Protein AF-A0A7S0V615-F1 (afdb_monomer_lite)

Sequence (212 aa):
ASGPFYPRTRTPSGTLVDGCDPSDTALSFDCAEENAPGVDLVPARPAPAEASLETPVAGAEGRVILSFVTNTTLLSDSTVEVAAPNAYRFSPIAALSGFYAGIDGALFAGVSADGATATVRRRGGGDVPPGTLVELEFAGFTNSPVSSCASVPPGQTCAGLGGEGGSLRLRVVTAHGYVADEDTVPLGAVEPGRLNHTSVRLSGLSAGHEGP

Organism: NCBI:txid464990

Secondary structure (DSSP, 8-state):
------TTEEPTT--EE-SS-TT--S----TTS---TT---B-B--SSEEEEES--BTT-EEEEEEEEE-SS-B-TT-EEEEEPPTTEEE-TT-S--S-EES--SEEEEEE-TTSSEEEEEEESSPPBPTT-EEEEEEEEEEE-----GGGPPTT---TTTS----EEEEEEE-TTS-EEEEEEEEPPPPBPPP-S------S---------

pLDDT: mean 73.81, std 19.33, range [34.84, 96.31]

Foldseek 3Di:
DKDQDDAWFAAPVRDTPGDADPPPPDPPPCSRHDTDPPTDTDAAAFPPWAKDFPALAAQDFWKIKIKTFAQAWQAQFKKKKKFAPPQKFADQVFLFVPDKPQDDADWDWGADPRRGMIMITGHDDHTRHGRTMIMTMTGRIHGHNPPPCVPPDPPDDSVPSQPFSFWMWIFIAHPVGDTRYIDTHGDDGHDYHDDPDDDDDDPDDDPDDPDD

Structure (mmCIF, N/CA/C/O backbone):
data_AF-A0A7S0V615-F1
#
_entry.id   AF-A0A7S0V615-F1
#
loop_
_atom_site.group_PDB
_atom_site.id
_atom_site.type_symbol
_atom_site.label_atom_id
_atom_site.label_alt_id
_atom_site.label_comp_id
_atom_site.label_asym_id
_atom_site.label_entity_id
_atom_site.label_seq_id
_atom_site.pdbx_PDB_ins_code
_atom_site.Cartn_x
_atom_site.Cartn_y
_atom_site.Cartn_z
_atom_site.occupancy
_atom_site.B_iso_or_equiv
_atom_site.auth_seq_id
_atom_site.auth_comp_id
_atom_site.auth_asym_id
_atom_site.auth_atom_id
_atom_site.pdbx_PDB_model_num
ATOM 1 N N . ALA A 1 1 ? -7.288 20.351 16.132 1.00 38.66 1 ALA A N 1
ATOM 2 C CA . ALA A 1 1 ? -8.616 20.403 15.462 1.00 38.66 1 ALA A CA 1
ATOM 3 C C . ALA A 1 1 ? -9.551 19.420 16.164 1.00 38.66 1 ALA A C 1
ATOM 5 O O . ALA A 1 1 ? -9.082 18.344 16.497 1.00 38.66 1 ALA A O 1
ATOM 6 N N . SER A 1 2 ? -10.812 19.771 16.438 1.00 34.84 2 SER A N 1
ATOM 7 C CA . SER A 1 2 ? -11.775 18.879 17.115 1.00 34.84 2 SER A CA 1
ATOM 8 C C . SER A 1 2 ? -12.553 18.031 16.103 1.00 34.84 2 SER A C 1
ATOM 10 O O . SER A 1 2 ? -13.005 18.562 15.087 1.00 34.84 2 SER A O 1
ATOM 12 N N . GLY A 1 3 ? -12.724 16.742 16.383 1.00 39.78 3 GLY A N 1
ATOM 13 C CA . GLY A 1 3 ? -13.518 15.806 15.589 1.00 39.78 3 GLY A CA 1
ATOM 14 C C . GLY A 1 3 ? -13.951 14.601 16.437 1.00 39.78 3 GLY A C 1
ATOM 15 O O . GLY A 1 3 ? -13.394 14.420 17.521 1.00 39.78 3 GLY A O 1
ATOM 16 N N . PRO A 1 4 ? -14.933 13.811 15.963 1.00 40.25 4 PRO A N 1
ATOM 17 C CA . PRO A 1 4 ? -15.448 12.645 16.675 1.00 40.25 4 PRO A CA 1
ATOM 18 C C . PRO A 1 4 ? -14.339 11.631 16.956 1.00 40.25 4 PRO A C 1
ATOM 2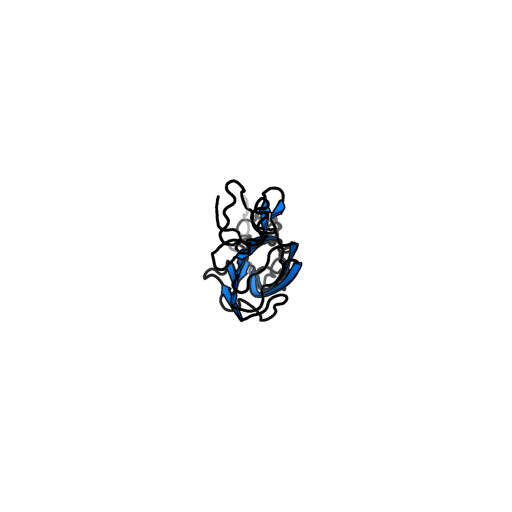0 O O . PRO A 1 4 ? -13.481 11.371 16.103 1.00 40.25 4 PRO A O 1
ATOM 23 N N . PHE A 1 5 ? -14.364 11.084 18.166 1.00 44.91 5 PHE A N 1
ATOM 24 C CA . PHE A 1 5 ? -13.459 10.040 18.613 1.00 44.91 5 PHE A CA 1
ATOM 25 C C . PHE A 1 5 ? -13.745 8.736 17.852 1.00 44.91 5 PHE A C 1
ATOM 27 O O . PHE A 1 5 ? -14.882 8.361 17.590 1.00 44.91 5 PHE A O 1
ATOM 34 N N . TYR A 1 6 ? -12.683 8.029 17.482 1.00 43.88 6 TYR A N 1
ATOM 35 C CA . TYR A 1 6 ? -12.749 6.614 17.128 1.00 43.88 6 TYR A CA 1
ATOM 36 C C . TYR A 1 6 ? -11.744 5.900 18.026 1.00 43.88 6 TYR A C 1
ATOM 38 O O . TYR A 1 6 ? -10.725 6.505 18.379 1.00 43.88 6 TYR A O 1
ATOM 46 N N . PRO A 1 7 ? -12.001 4.646 18.430 1.00 43.62 7 PRO A N 1
ATOM 47 C CA . PRO A 1 7 ? -11.114 3.940 19.340 1.00 43.62 7 PRO A CA 1
ATOM 48 C C . PRO A 1 7 ? -9.670 3.956 18.809 1.00 43.62 7 PRO A C 1
ATOM 50 O O . PRO A 1 7 ? -9.376 3.357 17.774 1.00 43.62 7 PRO A O 1
ATOM 53 N N . ARG A 1 8 ? -8.785 4.612 19.582 1.00 54.59 8 ARG A N 1
ATOM 54 C CA . ARG A 1 8 ? -7.309 4.624 19.491 1.00 54.59 8 ARG A CA 1
ATOM 55 C C . ARG A 1 8 ? -6.647 5.646 18.565 1.00 54.59 8 ARG A C 1
ATOM 57 O O . ARG A 1 8 ? -5.766 5.313 17.781 1.00 54.59 8 ARG A O 1
ATOM 64 N N . THR A 1 9 ? -6.940 6.926 18.764 1.00 51.62 9 THR A N 1
ATOM 65 C CA . THR A 1 9 ? -6.021 8.014 18.375 1.00 51.62 9 THR A CA 1
ATOM 66 C C . THR A 1 9 ? -4.866 8.173 19.375 1.00 51.62 9 THR A C 1
ATOM 68 O O . THR A 1 9 ? -5.001 7.821 20.549 1.00 51.62 9 THR A O 1
ATOM 71 N N . ARG A 1 10 ? -3.714 8.713 18.952 1.00 53.09 10 ARG A N 1
ATOM 72 C CA . ARG A 1 10 ? -2.599 9.040 19.865 1.00 53.09 10 ARG A CA 1
ATOM 73 C C . ARG A 1 10 ? -2.540 10.537 20.155 1.00 53.09 10 ARG A C 1
ATOM 75 O O . ARG A 1 10 ? -2.858 11.355 19.293 1.00 53.09 10 ARG A O 1
ATOM 82 N N . THR A 1 11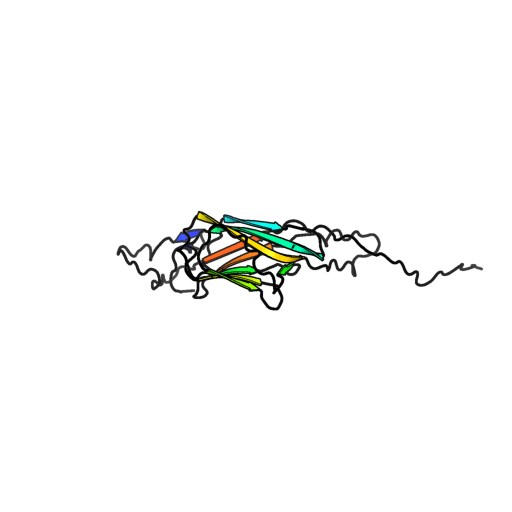 ? -2.075 10.894 21.350 1.00 56.50 11 THR A N 1
ATOM 83 C CA . THR A 1 11 ? -1.598 12.260 21.617 1.00 56.50 11 THR A CA 1
ATOM 84 C C . THR A 1 11 ? -0.303 12.528 20.832 1.00 56.50 11 THR A C 1
ATOM 86 O O . THR A 1 11 ? 0.381 11.577 20.433 1.00 56.50 11 THR A O 1
ATOM 89 N N . PRO A 1 12 ? 0.141 13.792 20.682 1.00 56.81 12 PRO A N 1
ATOM 90 C CA . PRO A 1 12 ? 1.422 14.101 20.039 1.00 56.81 12 PRO A CA 1
ATOM 91 C C . PRO A 1 12 ? 2.635 13.491 20.763 1.00 56.81 12 PRO A C 1
ATOM 93 O O . PRO A 1 12 ? 3.696 13.329 20.168 1.00 56.81 12 PRO A O 1
ATOM 96 N N . SER A 1 13 ? 2.488 13.118 22.042 1.00 57.75 13 SER A N 1
ATOM 97 C CA . SER A 1 13 ? 3.514 12.424 22.834 1.00 57.75 13 SER A CA 1
ATOM 98 C C . SER A 1 13 ? 3.551 10.907 22.609 1.00 57.75 13 SER A C 1
ATOM 100 O O . SER A 1 13 ? 4.325 10.214 23.266 1.00 57.75 13 SER A O 1
ATOM 102 N N . GLY A 1 14 ? 2.709 10.372 21.718 1.00 50.78 14 GLY A N 1
ATOM 103 C CA . GLY A 1 14 ? 2.651 8.949 21.392 1.00 50.78 14 GLY A CA 1
ATOM 104 C C . GLY A 1 14 ? 1.860 8.100 22.389 1.00 50.78 14 GLY A C 1
ATOM 105 O O . GLY A 1 14 ? 1.829 6.877 22.231 1.00 50.78 14 GLY A O 1
ATOM 106 N N . THR A 1 15 ? 1.203 8.708 23.380 1.00 55.94 15 THR A N 1
ATOM 107 C CA . THR A 1 15 ? 0.338 7.984 24.318 1.00 55.94 15 THR A CA 1
ATOM 108 C C . THR A 1 15 ? -0.911 7.522 23.582 1.00 55.94 15 THR A C 1
ATOM 110 O O . THR A 1 15 ? -1.572 8.314 22.912 1.00 55.94 15 THR A O 1
ATOM 113 N N . LEU A 1 16 ? -1.211 6.230 23.690 1.00 50.72 16 LEU A N 1
ATOM 114 C CA . LEU A 1 16 ? -2.406 5.630 23.113 1.00 50.72 16 LEU A CA 1
ATOM 115 C C . LEU A 1 16 ? -3.616 6.091 23.935 1.00 50.72 16 LEU A C 1
ATOM 117 O O . LEU A 1 16 ? -3.656 5.846 25.140 1.00 50.72 16 LEU A O 1
ATOM 121 N N . VAL A 1 17 ? -4.551 6.810 23.310 1.00 53.22 17 VAL A N 1
ATOM 122 C CA . VAL A 1 17 ? -5.814 7.194 23.951 1.00 53.22 17 VAL A CA 1
ATOM 123 C C . VAL A 1 17 ? -6.816 6.103 23.617 1.00 53.22 17 VAL A C 1
ATOM 125 O O . VAL A 1 17 ? -7.333 6.022 22.505 1.00 53.22 17 VAL A O 1
ATOM 128 N N . ASP A 1 18 ? -6.980 5.192 24.567 1.00 45.59 18 ASP A N 1
ATOM 129 C CA . ASP A 1 18 ? -7.832 4.018 24.460 1.00 45.59 18 ASP A CA 1
ATOM 130 C C . ASP A 1 18 ? -9.137 4.295 25.214 1.00 45.59 18 ASP A C 1
ATOM 132 O O . ASP A 1 18 ? -9.140 4.331 26.442 1.00 45.59 18 ASP A O 1
ATOM 136 N N . GLY A 1 19 ? -10.225 4.525 24.479 1.00 48.47 19 GLY A N 1
ATOM 137 C CA . GLY A 1 19 ? -11.544 4.810 25.046 1.00 48.47 19 GLY A CA 1
ATOM 138 C C . GLY A 1 19 ? -11.997 6.267 24.933 1.00 48.47 19 GLY A C 1
ATOM 139 O O . GLY A 1 19 ? -11.282 7.131 24.422 1.00 48.47 19 GLY A O 1
ATOM 140 N N . CYS A 1 20 ? -13.235 6.467 25.381 1.00 45.06 20 CYS A N 1
ATOM 141 C CA . CYS A 1 20 ? -13.879 7.743 25.675 1.00 45.06 20 CYS A CA 1
ATOM 142 C C . CYS A 1 20 ? -12.983 8.591 26.603 1.00 45.06 20 CYS A C 1
ATOM 144 O O . CYS A 1 20 ? -12.039 8.061 27.199 1.00 45.06 20 CYS A O 1
ATOM 146 N N . ASP A 1 21 ? -13.238 9.896 26.687 1.00 46.84 21 ASP A N 1
ATOM 147 C CA . ASP A 1 21 ? -12.520 10.865 27.524 1.00 46.84 21 ASP A CA 1
ATOM 148 C C . ASP A 1 21 ? -12.041 10.222 28.849 1.00 46.84 21 ASP A C 1
ATOM 150 O O . ASP A 1 21 ? -12.849 9.652 29.576 1.00 46.84 21 ASP A O 1
ATOM 154 N N . PRO A 1 22 ? -10.744 10.283 29.214 1.00 45.31 22 PRO A N 1
ATOM 155 C CA . PRO A 1 22 ? -10.255 9.682 30.459 1.00 45.31 22 PRO A CA 1
ATOM 156 C C . PRO A 1 22 ? -10.869 10.303 31.729 1.00 45.31 22 PRO A C 1
ATOM 158 O O . PRO A 1 22 ? -10.686 9.764 32.823 1.00 45.31 22 PRO A O 1
ATOM 161 N N . SER A 1 23 ? -11.549 11.448 31.611 1.00 50.00 23 SER A N 1
ATOM 162 C CA . SER A 1 23 ? -12.365 12.050 32.667 1.00 50.00 23 SER A CA 1
ATOM 163 C C . SER A 1 23 ? -13.812 11.547 32.688 1.00 50.00 23 SER A C 1
ATOM 165 O O . SER A 1 23 ? -14.497 11.729 33.703 1.00 50.00 23 SER A O 1
ATOM 167 N N . ASP A 1 24 ? -14.256 10.857 31.636 1.00 44.56 24 ASP A N 1
ATOM 168 C CA . ASP A 1 24 ? -15.523 10.149 31.631 1.00 44.56 24 ASP A CA 1
ATOM 169 C C . ASP A 1 24 ? -15.394 8.845 32.428 1.00 44.56 24 ASP A C 1
ATOM 171 O O . ASP A 1 24 ? -14.900 7.807 31.995 1.00 44.56 24 ASP A O 1
ATOM 175 N N . THR A 1 25 ? -15.799 8.942 33.690 1.00 45.00 25 THR A N 1
ATOM 176 C CA . THR A 1 25 ? -15.898 7.803 34.612 1.00 45.00 25 THR A CA 1
ATOM 177 C C . THR A 1 25 ? -17.220 7.053 34.456 1.00 45.00 25 THR A C 1
ATOM 179 O O . THR A 1 25 ? -17.427 6.032 35.122 1.00 45.00 25 THR A O 1
ATOM 182 N N . ALA A 1 26 ? -18.124 7.535 33.596 1.00 43.12 26 ALA A N 1
ATOM 183 C CA . ALA A 1 26 ? -19.303 6.792 33.211 1.00 43.12 26 ALA A CA 1
ATOM 184 C C . ALA A 1 26 ? -18.923 5.810 32.099 1.00 43.12 26 ALA A C 1
ATOM 186 O O . ALA A 1 26 ? -18.126 6.098 31.219 1.00 43.12 26 ALA A O 1
ATOM 187 N N . LEU A 1 27 ? -19.502 4.615 32.143 1.00 42.62 27 LEU A N 1
ATOM 188 C CA . LEU A 1 27 ? -19.393 3.600 31.096 1.00 42.62 27 LEU A CA 1
ATOM 189 C C . LEU A 1 27 ? -20.171 4.050 29.840 1.00 42.62 27 LEU A C 1
ATOM 191 O O . LEU A 1 27 ? -21.128 3.390 29.433 1.00 42.62 27 LEU A O 1
ATOM 195 N N . SER A 1 28 ? -19.822 5.210 29.283 1.00 42.25 28 SER A N 1
ATOM 196 C CA . SER A 1 28 ? -20.291 5.690 27.993 1.00 42.25 28 SER A CA 1
ATOM 197 C C . SER A 1 28 ? -19.755 4.723 26.942 1.00 42.25 28 SER A C 1
ATOM 199 O O . SER A 1 28 ? -18.558 4.618 26.699 1.00 42.25 28 SER A O 1
ATOM 201 N N . PHE A 1 29 ? -20.646 3.915 26.373 1.00 44.38 29 PHE A N 1
ATOM 202 C CA . PHE A 1 29 ? -20.315 3.028 25.257 1.00 44.38 29 PHE A CA 1
ATOM 203 C C . PHE A 1 29 ? -20.282 3.784 23.919 1.00 44.38 29 PHE A C 1
ATOM 205 O O . PHE A 1 29 ? -20.094 3.152 22.880 1.00 44.38 29 PHE A O 1
ATOM 212 N N . ASP A 1 30 ? -20.474 5.108 23.930 1.00 48.31 30 ASP A N 1
ATOM 213 C CA . ASP A 1 30 ? -20.622 5.931 22.731 1.00 48.31 30 ASP A CA 1
ATOM 214 C C . ASP A 1 30 ? -19.437 6.882 22.532 1.00 48.31 30 ASP A C 1
ATOM 216 O O . ASP A 1 30 ? -19.564 8.099 22.405 1.00 48.31 30 ASP A O 1
ATOM 220 N N . CYS A 1 31 ? -18.242 6.296 22.458 1.00 49.16 31 CYS A N 1
ATOM 221 C CA . CYS A 1 31 ? -17.020 7.043 22.164 1.00 49.16 31 CYS A CA 1
ATOM 222 C C . CYS A 1 31 ? -17.001 7.621 20.742 1.00 49.16 31 CYS A C 1
ATOM 224 O O . CYS A 1 31 ? -16.000 8.212 20.365 1.00 49.16 31 CYS A O 1
ATOM 226 N N . ALA A 1 32 ? -18.049 7.434 19.933 1.00 44.12 32 ALA A N 1
ATOM 227 C CA . ALA A 1 32 ? -18.141 8.008 18.596 1.00 44.12 32 ALA A CA 1
ATOM 228 C C . ALA A 1 32 ? -18.526 9.500 18.618 1.00 44.12 32 ALA A C 1
ATOM 230 O O . ALA A 1 32 ? -18.231 10.217 17.661 1.00 44.12 32 ALA A O 1
ATOM 231 N N . GLU A 1 33 ? -19.159 9.987 19.693 1.00 46.22 33 GLU A N 1
ATOM 232 C CA . GLU A 1 33 ? -19.690 11.361 19.767 1.00 46.22 33 GLU A CA 1
ATOM 233 C C . GLU A 1 33 ? -18.908 12.298 20.697 1.00 46.22 33 GLU A C 1
ATOM 235 O O . GLU A 1 33 ? -19.128 13.516 20.698 1.00 46.22 33 GLU A O 1
ATOM 240 N N . GLU A 1 34 ? -17.958 11.771 21.466 1.00 47.22 34 GLU A N 1
ATOM 241 C CA . GLU A 1 34 ? -17.184 12.592 22.388 1.00 47.22 34 GLU A CA 1
ATOM 242 C C . GLU A 1 34 ? -16.199 13.489 21.635 1.00 47.22 34 GLU A C 1
ATOM 244 O O . GLU A 1 34 ? -15.471 13.062 20.745 1.00 47.22 34 GLU A O 1
ATOM 249 N N . ASN A 1 35 ? -16.197 14.774 21.988 1.00 48.75 35 ASN A N 1
ATOM 250 C CA . ASN A 1 35 ? -15.169 15.729 21.600 1.00 48.75 35 ASN A CA 1
ATOM 251 C C . ASN A 1 35 ? -14.351 16.018 22.860 1.00 48.75 35 ASN A C 1
ATOM 253 O O . ASN A 1 35 ? -14.901 16.586 23.797 1.00 48.75 35 ASN A O 1
ATOM 257 N N . ALA A 1 36 ? -13.055 15.706 22.877 1.00 47.97 36 ALA A N 1
ATOM 258 C CA . ALA A 1 36 ? -12.133 16.227 23.886 1.00 47.97 36 ALA A CA 1
ATOM 259 C C . ALA A 1 36 ? -11.591 17.583 23.405 1.00 47.97 36 ALA A C 1
ATOM 261 O O . ALA A 1 36 ? -10.655 17.629 22.593 1.00 47.97 36 ALA A O 1
ATOM 262 N N . PRO A 1 37 ? -12.171 18.716 23.834 1.00 48.03 37 PRO A N 1
ATOM 263 C CA . PRO A 1 37 ? -11.645 20.018 23.466 1.00 48.03 37 PRO A CA 1
ATOM 264 C C . PRO A 1 37 ? -10.196 20.153 23.951 1.00 48.03 37 PRO A C 1
ATOM 266 O O . PRO A 1 37 ? -9.912 20.067 25.141 1.00 48.03 37 PRO A O 1
ATOM 269 N N . GLY A 1 38 ? -9.276 20.402 23.015 1.00 52.72 38 GLY A N 1
ATOM 270 C CA . GLY A 1 38 ? -7.884 20.747 23.322 1.00 52.72 38 GLY A CA 1
ATOM 271 C C . GLY A 1 38 ? -6.851 19.625 23.184 1.00 52.72 38 GLY A C 1
ATOM 272 O O . GLY A 1 38 ? -5.684 19.880 23.474 1.00 52.72 38 GLY A O 1
ATOM 273 N N . VAL A 1 39 ? -7.222 18.429 22.712 1.00 53.50 39 VAL A N 1
ATOM 274 C CA . VAL A 1 39 ? -6.251 17.372 22.375 1.00 53.50 39 VAL A CA 1
ATOM 275 C C . VAL A 1 39 ? -6.100 17.277 20.856 1.00 53.50 39 VAL A C 1
ATOM 277 O O . VAL A 1 39 ? -7.052 16.947 20.153 1.00 53.50 39 VAL A O 1
ATOM 280 N N . ASP A 1 40 ? -4.907 17.572 20.332 1.00 57.00 40 ASP A N 1
ATOM 281 C CA . ASP A 1 40 ? -4.588 17.279 18.931 1.00 57.00 40 ASP A CA 1
ATOM 282 C C . ASP A 1 40 ? -4.339 15.775 18.778 1.00 57.00 40 ASP A C 1
ATOM 284 O O . ASP A 1 40 ? -3.399 15.221 19.348 1.00 57.00 40 ASP A O 1
ATOM 288 N N . LEU A 1 41 ? -5.207 15.116 18.017 1.00 57.06 41 LEU A N 1
ATOM 289 C CA . LEU A 1 41 ? -5.122 13.690 17.733 1.00 57.06 41 LEU A CA 1
ATOM 290 C C . LEU A 1 41 ? -4.273 13.466 16.481 1.00 57.06 41 LEU A C 1
ATOM 292 O O . LEU A 1 41 ? -4.497 14.103 15.449 1.00 57.06 41 LEU A O 1
ATOM 296 N N . VAL A 1 42 ? -3.306 12.553 16.569 1.00 64.00 42 VAL A N 1
ATOM 297 C CA . VAL A 1 42 ? -2.491 12.113 15.428 1.00 64.00 42 VAL A CA 1
ATOM 298 C C . VAL A 1 42 ? -2.782 10.645 15.102 1.00 64.00 42 VAL A C 1
ATOM 300 O O . VAL A 1 42 ? -3.076 9.872 16.026 1.00 64.00 42 VAL A O 1
ATOM 303 N N . PRO A 1 43 ? -2.700 10.241 13.817 1.00 68.38 43 PRO A N 1
ATOM 304 C CA . PRO A 1 43 ? -2.796 8.837 13.436 1.00 68.38 43 PRO A CA 1
ATOM 305 C C . PRO A 1 43 ? -1.799 7.983 14.220 1.00 68.38 43 PRO A C 1
ATOM 307 O O . PRO A 1 43 ? -0.673 8.414 14.500 1.00 68.38 43 PRO A O 1
ATOM 310 N N . ALA A 1 44 ? -2.198 6.765 14.576 1.00 71.81 44 ALA A N 1
ATOM 311 C CA . ALA A 1 44 ? -1.248 5.806 15.108 1.00 71.81 44 ALA A CA 1
ATOM 312 C C . ALA A 1 44 ? -0.316 5.323 13.983 1.00 71.81 44 ALA A C 1
ATOM 314 O O . ALA A 1 44 ? -0.644 5.381 12.803 1.00 71.81 44 ALA A O 1
ATOM 315 N N . ARG A 1 45 ? 0.892 4.887 14.344 1.00 76.88 45 ARG A N 1
ATOM 316 C CA . ARG A 1 45 ? 1.863 4.370 13.377 1.00 76.88 45 ARG A CA 1
ATOM 317 C C . ARG A 1 45 ? 1.835 2.844 13.409 1.00 76.88 45 ARG A C 1
ATOM 319 O O . ARG A 1 45 ? 2.312 2.326 14.416 1.00 76.88 45 ARG A O 1
ATOM 326 N N . PRO A 1 46 ? 1.282 2.122 12.422 1.00 71.50 46 PRO A N 1
ATOM 327 C CA . PRO A 1 46 ? 1.282 0.659 12.414 1.00 71.50 46 PRO A CA 1
ATOM 328 C C . PRO A 1 46 ? 2.728 0.150 12.475 1.00 71.50 46 PRO A C 1
ATOM 330 O O . PRO A 1 46 ? 3.611 0.743 11.862 1.00 71.50 46 PRO A O 1
ATOM 333 N N . ALA A 1 47 ? 3.012 -0.875 13.283 1.00 78.19 47 ALA A N 1
ATOM 334 C CA . ALA A 1 47 ? 4.397 -1.289 13.521 1.00 78.19 47 ALA A CA 1
ATOM 335 C C . ALA A 1 47 ? 4.534 -2.784 13.860 1.00 78.19 47 ALA A C 1
ATOM 337 O O . ALA A 1 47 ? 3.935 -3.223 14.844 1.00 78.19 47 ALA A O 1
ATOM 338 N N . PRO A 1 48 ? 5.390 -3.540 13.137 1.00 78.62 48 PRO A N 1
ATOM 339 C CA . PRO A 1 48 ? 6.148 -3.131 11.944 1.00 78.62 48 PRO A CA 1
ATOM 340 C C . PRO A 1 48 ? 5.260 -3.074 10.690 1.00 78.62 48 PRO A C 1
ATOM 342 O O . PRO A 1 48 ? 4.329 -3.866 10.578 1.00 78.62 48 PRO A O 1
ATOM 345 N N . ALA A 1 49 ? 5.552 -2.147 9.771 1.00 89.50 49 ALA A N 1
ATOM 346 C CA . ALA A 1 49 ? 5.022 -2.130 8.409 1.00 89.50 49 ALA A CA 1
ATOM 347 C C . ALA A 1 49 ? 6.177 -2.331 7.414 1.00 89.50 49 ALA A C 1
ATOM 349 O O . ALA A 1 49 ? 7.196 -1.642 7.493 1.00 89.50 49 ALA A O 1
ATOM 350 N N . GLU A 1 50 ? 6.032 -3.283 6.498 1.00 94.12 50 GLU A N 1
ATOM 351 C CA . GLU A 1 50 ? 7.068 -3.716 5.562 1.00 94.12 50 GLU A CA 1
ATOM 352 C C . GLU A 1 50 ? 6.486 -3.892 4.158 1.00 94.12 50 GLU A C 1
ATOM 354 O O . GLU A 1 50 ? 5.315 -4.225 3.981 1.00 94.12 50 GLU A O 1
ATOM 359 N N . ALA A 1 51 ? 7.314 -3.655 3.142 1.00 92.88 51 ALA A N 1
ATOM 360 C CA . ALA A 1 51 ? 6.943 -3.844 1.750 1.00 92.88 51 ALA A CA 1
ATOM 361 C C . ALA A 1 51 ? 8.034 -4.631 1.026 1.00 92.88 51 ALA A C 1
ATOM 363 O O . ALA A 1 51 ? 9.211 -4.270 1.072 1.00 92.88 51 ALA A O 1
ATOM 364 N N . SER A 1 52 ? 7.632 -5.692 0.333 1.00 92.19 52 SER A N 1
ATOM 365 C CA . SER A 1 52 ? 8.527 -6.550 -0.439 1.00 92.19 52 SER A CA 1
ATOM 366 C C . SER A 1 52 ? 8.150 -6.520 -1.912 1.00 92.19 52 SER A C 1
ATOM 368 O O . SER A 1 52 ? 6.995 -6.752 -2.272 1.00 92.19 52 SER A O 1
ATOM 370 N N . LEU A 1 53 ? 9.127 -6.212 -2.764 1.00 90.62 53 LEU A N 1
ATOM 371 C CA . LEU A 1 53 ? 8.974 -6.205 -4.215 1.00 90.62 53 LEU A CA 1
ATOM 372 C C . LEU A 1 53 ? 9.360 -7.575 -4.772 1.00 90.62 53 LEU A C 1
ATOM 374 O O . LEU A 1 53 ? 10.429 -8.091 -4.457 1.00 90.62 53 LEU A O 1
ATOM 378 N N . GLU A 1 54 ? 8.543 -8.124 -5.667 1.00 91.25 54 GLU A N 1
ATOM 379 C CA . GLU A 1 54 ? 8.899 -9.340 -6.407 1.00 91.25 54 GLU A CA 1
ATOM 380 C C . GLU A 1 54 ? 10.095 -9.110 -7.337 1.00 91.25 54 GLU A C 1
ATOM 382 O O . GLU A 1 54 ? 10.967 -9.967 -7.476 1.00 91.25 54 GLU A O 1
ATOM 387 N N . THR A 1 55 ? 10.141 -7.942 -7.977 1.00 87.44 55 THR A N 1
ATOM 388 C CA . THR A 1 55 ? 11.236 -7.542 -8.854 1.00 87.44 55 THR A CA 1
ATOM 389 C C . THR A 1 55 ? 11.670 -6.116 -8.520 1.00 87.44 55 THR A C 1
ATOM 391 O O . THR A 1 55 ? 10.899 -5.175 -8.707 1.00 87.44 55 THR A O 1
ATOM 394 N N . PRO A 1 56 ? 12.903 -5.915 -8.024 1.00 83.12 56 PRO A N 1
ATOM 395 C CA . PRO A 1 56 ? 13.431 -4.579 -7.788 1.00 83.12 56 PRO A CA 1
ATOM 396 C C . PRO A 1 56 ? 13.981 -3.938 -9.072 1.00 83.12 56 PRO A C 1
ATOM 398 O O . PRO A 1 56 ? 14.654 -2.918 -8.995 1.00 83.12 56 PRO A O 1
ATOM 401 N N . VAL A 1 57 ? 13.750 -4.513 -10.256 1.00 83.56 57 VAL A N 1
ATOM 402 C CA . VAL A 1 57 ? 14.381 -4.063 -11.504 1.00 83.56 57 VAL A CA 1
ATOM 403 C C . VAL A 1 57 ? 13.598 -2.903 -12.126 1.00 83.56 57 VAL A C 1
ATOM 405 O O . VAL A 1 57 ? 12.388 -2.987 -12.332 1.00 83.56 57 VAL A O 1
ATOM 408 N N . ALA A 1 58 ? 14.283 -1.814 -12.476 1.00 79.31 58 ALA A N 1
ATOM 409 C CA . ALA A 1 58 ? 13.670 -0.673 -13.155 1.00 79.31 58 ALA A CA 1
ATOM 410 C C . ALA A 1 58 ? 13.017 -1.089 -14.487 1.00 79.31 58 ALA A C 1
ATOM 412 O O . ALA A 1 58 ? 13.627 -1.788 -15.302 1.00 79.31 58 ALA A O 1
ATOM 413 N N . GLY A 1 59 ? 11.783 -0.636 -14.721 1.00 78.19 59 GLY A N 1
ATOM 414 C CA . GLY A 1 59 ? 10.987 -0.997 -15.896 1.00 78.19 59 GLY A CA 1
ATOM 415 C C . GLY A 1 59 ? 10.314 -2.369 -15.818 1.00 78.19 59 GLY A C 1
ATOM 416 O O . GLY A 1 59 ? 9.569 -2.708 -16.737 1.00 78.19 59 GLY A O 1
ATOM 417 N N . ALA A 1 60 ? 10.559 -3.157 -14.767 1.00 84.69 60 ALA A N 1
ATOM 418 C CA . ALA A 1 60 ? 9.865 -4.419 -14.563 1.00 84.69 60 ALA A CA 1
ATOM 419 C C . ALA A 1 60 ? 8.479 -4.199 -13.939 1.00 84.69 60 ALA A C 1
ATOM 421 O O . ALA A 1 60 ? 8.242 -3.257 -13.177 1.00 84.69 60 ALA A O 1
ATOM 422 N N . GLU A 1 61 ? 7.566 -5.100 -14.283 1.00 89.69 61 GLU A N 1
ATOM 423 C CA . GLU A 1 61 ? 6.253 -5.240 -13.666 1.00 89.69 61 GLU A CA 1
ATOM 424 C C . GLU A 1 61 ? 6.258 -6.519 -12.828 1.00 89.69 61 GLU A C 1
ATOM 426 O O . GLU A 1 61 ? 6.720 -7.566 -13.290 1.00 89.69 61 GLU A O 1
ATOM 431 N N . GLY A 1 62 ? 5.759 -6.435 -11.599 1.00 90.94 62 GLY A N 1
ATOM 432 C CA . GLY A 1 62 ? 5.641 -7.585 -10.711 1.00 90.94 62 GLY A CA 1
ATOM 433 C C . GLY A 1 62 ? 4.630 -7.333 -9.605 1.00 90.94 62 GLY A C 1
ATOM 434 O O . GLY A 1 62 ? 3.676 -6.569 -9.773 1.00 90.94 62 GLY A O 1
ATOM 435 N N . ARG A 1 63 ? 4.827 -7.990 -8.468 1.00 92.94 63 ARG A N 1
ATOM 436 C CA . ARG A 1 63 ? 3.998 -7.823 -7.273 1.00 92.94 63 ARG A CA 1
ATOM 437 C C . ARG A 1 63 ? 4.695 -7.002 -6.196 1.00 92.94 63 ARG A C 1
ATOM 439 O O . ARG A 1 63 ? 5.925 -6.994 -6.100 1.00 92.94 63 ARG A O 1
ATOM 446 N N . VAL A 1 64 ? 3.888 -6.359 -5.358 1.00 93.25 64 VAL A N 1
ATOM 447 C CA . VAL A 1 64 ? 4.317 -5.823 -4.065 1.00 93.25 64 VAL A CA 1
ATOM 448 C C . VAL A 1 64 ? 3.463 -6.432 -2.960 1.00 93.25 64 VAL A C 1
ATOM 450 O O . VAL A 1 64 ? 2.233 -6.407 -3.029 1.00 93.25 64 VAL A O 1
ATOM 453 N N . ILE A 1 65 ? 4.126 -6.995 -1.954 1.00 94.81 65 ILE A N 1
ATOM 454 C CA . ILE A 1 65 ? 3.492 -7.527 -0.749 1.00 94.81 65 ILE A CA 1
ATOM 455 C C . ILE A 1 65 ? 3.704 -6.501 0.354 1.00 94.81 65 ILE A C 1
ATOM 457 O O . ILE A 1 65 ? 4.844 -6.207 0.711 1.00 94.81 65 ILE A O 1
ATOM 461 N N . LEU A 1 66 ? 2.610 -5.951 0.865 1.00 95.19 66 LEU A N 1
ATOM 462 C CA . LEU A 1 66 ? 2.590 -5.070 2.022 1.00 95.19 66 LEU A CA 1
ATOM 463 C C . LEU A 1 66 ? 2.161 -5.886 3.242 1.00 95.19 66 LEU A C 1
ATOM 465 O O . LEU A 1 66 ? 1.089 -6.491 3.222 1.00 95.19 66 LEU A O 1
ATOM 469 N N . SER A 1 67 ? 2.950 -5.851 4.307 1.00 96.00 67 SER A N 1
ATOM 470 C CA . SER A 1 67 ? 2.589 -6.414 5.605 1.00 96.00 67 SER A CA 1
ATOM 471 C C . SER A 1 67 ? 2.630 -5.325 6.670 1.00 96.00 67 SER A C 1
ATOM 473 O O . SER A 1 67 ? 3.503 -4.460 6.654 1.00 96.00 67 SER A O 1
ATOM 475 N N . PHE A 1 68 ? 1.665 -5.312 7.584 1.00 95.31 68 PHE A N 1
ATOM 476 C CA . PHE A 1 68 ? 1.691 -4.402 8.724 1.00 95.31 68 PHE A CA 1
ATOM 477 C C . PHE A 1 68 ? 0.905 -4.947 9.909 1.00 95.31 68 PHE A C 1
ATOM 479 O O . PHE A 1 68 ? -0.063 -5.683 9.740 1.00 95.31 68 PHE A O 1
ATOM 486 N N . VAL A 1 69 ? 1.295 -4.562 11.122 1.00 93.31 69 VAL A N 1
ATOM 487 C CA . VAL A 1 69 ? 0.515 -4.853 12.332 1.00 93.31 69 VAL A CA 1
ATOM 488 C C . VAL A 1 69 ? -0.379 -3.662 12.666 1.00 93.31 69 VAL A C 1
ATOM 490 O O . VAL A 1 69 ? 0.109 -2.536 12.808 1.00 93.31 69 VAL A O 1
ATOM 493 N N . THR A 1 70 ? -1.685 -3.904 12.792 1.00 87.69 70 THR A N 1
ATOM 494 C CA . THR A 1 70 ? -2.663 -2.870 13.157 1.00 87.69 70 THR A CA 1
ATOM 495 C C . THR A 1 70 ? -2.364 -2.320 14.550 1.00 87.69 70 THR A C 1
ATOM 497 O O . THR A 1 70 ? -2.143 -3.081 15.491 1.00 87.69 70 THR A O 1
ATOM 500 N N . ASN A 1 71 ? -2.373 -0.999 14.718 1.00 84.50 71 ASN A N 1
ATOM 501 C CA . ASN A 1 71 ? -2.299 -0.383 16.049 1.00 84.50 71 ASN A CA 1
ATOM 502 C C . ASN A 1 71 ? -3.665 0.108 16.533 1.00 84.50 71 ASN A C 1
ATOM 504 O O . ASN A 1 71 ? -3.885 0.247 17.741 1.00 84.50 71 ASN A O 1
ATOM 508 N N . THR A 1 72 ? -4.586 0.305 15.595 1.00 81.62 72 THR A N 1
ATOM 509 C CA . THR A 1 72 ? -5.993 0.609 15.842 1.00 81.62 72 THR A CA 1
ATOM 510 C C . THR A 1 72 ? -6.888 -0.545 15.402 1.00 81.62 72 THR A C 1
ATOM 512 O O . THR A 1 72 ? -6.445 -1.477 14.727 1.00 81.62 72 THR A O 1
ATOM 515 N N . THR A 1 73 ? -8.148 -0.531 15.837 1.00 82.31 73 THR A N 1
ATOM 516 C CA . THR A 1 73 ? -9.127 -1.496 15.338 1.00 82.31 73 THR A CA 1
ATOM 517 C C . THR A 1 73 ? -9.411 -1.170 13.880 1.00 82.31 73 THR A C 1
ATOM 519 O O . THR A 1 73 ? -9.880 -0.078 13.562 1.00 82.31 73 THR A O 1
ATOM 522 N N . LEU A 1 74 ? -9.167 -2.127 12.992 1.00 88.62 74 LEU A N 1
ATOM 523 C CA . LEU A 1 74 ? -9.569 -2.002 11.601 1.00 88.62 74 LEU A CA 1
ATOM 524 C C . LEU A 1 74 ? -11.049 -2.401 11.510 1.00 88.62 74 LEU A C 1
ATOM 526 O O . LEU A 1 74 ? -11.402 -3.579 11.616 1.00 88.62 74 LEU A O 1
ATOM 530 N N . LEU A 1 75 ? -11.916 -1.401 11.350 1.00 90.56 75 LEU A N 1
ATOM 531 C CA . LEU A 1 75 ? -13.370 -1.568 11.316 1.00 90.56 75 LEU A CA 1
ATOM 532 C C . LEU A 1 75 ? -13.808 -2.326 10.060 1.00 90.56 75 LEU A C 1
ATOM 534 O O . LEU A 1 75 ? -13.135 -2.293 9.020 1.00 90.56 75 LEU A O 1
ATOM 538 N N . SER A 1 76 ? -14.952 -3.002 10.147 1.00 91.69 76 SER A N 1
ATOM 539 C CA . SER A 1 76 ? -15.558 -3.776 9.045 1.00 91.69 76 SER A CA 1
ATOM 540 C C . SER A 1 76 ? -15.849 -2.981 7.753 1.00 91.69 76 SER A C 1
ATOM 542 O O . SER A 1 76 ? -16.131 -3.569 6.704 1.00 91.69 76 SER A O 1
ATOM 544 N N . ASP A 1 77 ? -15.756 -1.651 7.793 1.00 91.12 77 ASP A N 1
ATOM 545 C CA . ASP A 1 77 ? -15.925 -0.740 6.658 1.00 91.12 77 ASP A CA 1
ATOM 546 C C . ASP A 1 77 ? -14.699 0.153 6.377 1.00 91.12 77 ASP A C 1
ATOM 548 O O . ASP A 1 77 ? -14.757 1.051 5.526 1.00 91.12 77 ASP A O 1
ATOM 552 N N . SER A 1 78 ? -13.577 -0.105 7.056 1.00 93.50 78 SER A N 1
ATOM 553 C CA . SER A 1 78 ? -12.319 0.601 6.829 1.00 93.50 78 SER A CA 1
ATOM 554 C C . SER A 1 78 ? -11.746 0.339 5.434 1.00 93.50 78 SER A C 1
ATOM 556 O O . SER A 1 78 ? -11.973 -0.693 4.796 1.00 93.50 78 SER A O 1
ATOM 558 N N . THR A 1 79 ? -10.946 1.291 4.971 1.00 95.62 79 THR A N 1
ATOM 559 C CA . THR A 1 79 ? -10.191 1.238 3.723 1.00 95.62 79 THR A CA 1
ATOM 560 C C . THR A 1 79 ? -8.705 1.321 4.028 1.00 95.62 79 THR A C 1
ATOM 562 O O . THR A 1 79 ? -8.262 2.235 4.716 1.00 95.62 79 THR A O 1
ATOM 565 N N . VAL A 1 80 ? -7.928 0.381 3.500 1.00 95.62 80 VAL A N 1
ATOM 566 C CA . VAL A 1 80 ? -6.468 0.491 3.466 1.00 95.62 80 VAL A CA 1
ATOM 567 C C . VAL A 1 80 ? -6.094 1.225 2.183 1.00 95.62 80 VAL A C 1
ATOM 569 O O . VAL A 1 80 ? -6.437 0.767 1.096 1.00 95.62 80 VAL A O 1
ATOM 572 N N . GLU A 1 81 ? -5.424 2.366 2.296 1.00 96.31 81 GLU A N 1
ATOM 573 C CA . GLU A 1 81 ? -4.902 3.150 1.177 1.00 96.31 81 GLU A CA 1
ATOM 574 C C . GLU A 1 81 ? -3.377 3.024 1.125 1.00 96.31 81 GLU A C 1
ATOM 576 O O . GLU A 1 81 ? -2.691 3.185 2.136 1.00 96.31 81 GLU A O 1
ATOM 581 N N . VAL A 1 82 ? -2.841 2.778 -0.067 1.00 95.88 82 VAL A N 1
ATOM 582 C CA . VAL A 1 82 ? -1.404 2.665 -0.318 1.00 95.88 82 VAL A CA 1
ATOM 583 C C . VAL A 1 82 ? -1.040 3.593 -1.467 1.00 95.88 82 VAL A C 1
ATOM 585 O O . VAL A 1 82 ? -1.469 3.380 -2.600 1.00 95.88 82 VAL A O 1
ATOM 588 N N . ALA A 1 83 ? -0.243 4.623 -1.193 1.00 95.06 83 ALA A N 1
ATOM 589 C CA . ALA A 1 83 ? 0.271 5.521 -2.220 1.00 95.06 83 ALA A CA 1
ATOM 590 C C . ALA A 1 83 ? 1.702 5.139 -2.605 1.00 95.06 83 ALA A C 1
ATOM 592 O O . ALA A 1 83 ? 2.582 5.006 -1.750 1.00 95.06 83 ALA A O 1
ATOM 593 N N . ALA A 1 84 ? 1.922 4.980 -3.905 1.00 91.50 84 ALA A N 1
ATOM 594 C CA . ALA A 1 84 ? 3.217 4.700 -4.492 1.00 91.50 84 ALA A CA 1
ATOM 595 C C . ALA A 1 84 ? 4.066 5.981 -4.588 1.00 91.50 84 ALA A C 1
ATOM 597 O O . ALA A 1 84 ? 3.528 7.055 -4.878 1.00 91.50 84 ALA A O 1
ATOM 598 N N . PRO A 1 85 ? 5.395 5.901 -4.406 1.00 89.31 85 PRO A N 1
ATOM 599 C CA . PRO A 1 85 ? 6.270 7.023 -4.714 1.00 89.31 85 PRO A CA 1
ATOM 600 C C . PRO A 1 85 ? 6.293 7.290 -6.226 1.00 89.31 85 PRO A C 1
ATOM 602 O O . PRO A 1 85 ? 5.951 6.431 -7.035 1.00 89.31 85 PRO A O 1
ATOM 605 N N . ASN A 1 86 ? 6.745 8.480 -6.633 1.00 81.56 86 ASN A N 1
ATOM 606 C CA . ASN A 1 86 ? 6.659 8.963 -8.022 1.00 81.56 86 ASN A CA 1
ATOM 607 C C . ASN A 1 86 ? 7.235 8.013 -9.087 1.00 81.56 86 ASN A C 1
ATOM 609 O O . ASN A 1 86 ? 6.795 8.068 -10.235 1.00 81.56 86 ASN A O 1
ATOM 613 N N . ALA A 1 87 ? 8.199 7.163 -8.728 1.00 81.12 87 ALA A N 1
ATOM 614 C CA . ALA A 1 87 ? 8.802 6.190 -9.633 1.00 81.12 87 ALA A CA 1
ATOM 615 C C . ALA A 1 87 ? 7.961 4.918 -9.827 1.00 81.12 87 ALA A C 1
ATOM 617 O O . ALA A 1 87 ? 8.271 4.143 -10.715 1.00 81.12 87 ALA A O 1
ATOM 618 N N . TYR A 1 88 ? 6.898 4.696 -9.059 1.00 87.69 88 TYR A N 1
ATOM 619 C CA . TYR A 1 88 ? 6.135 3.450 -9.076 1.00 87.69 88 TYR A CA 1
ATOM 620 C C . TYR A 1 88 ? 4.678 3.692 -9.420 1.00 87.69 88 TYR A C 1
ATOM 622 O O . TYR A 1 88 ? 4.142 4.772 -9.163 1.00 87.69 88 TYR A O 1
ATOM 630 N N . ARG A 1 89 ? 4.035 2.684 -10.003 1.00 90.56 89 ARG A N 1
ATOM 631 C CA . ARG A 1 89 ? 2.616 2.712 -10.349 1.00 90.56 89 ARG A CA 1
ATOM 632 C C . ARG A 1 89 ? 1.974 1.357 -10.107 1.00 90.56 89 ARG A C 1
ATOM 634 O O . ARG A 1 89 ? 2.559 0.326 -10.412 1.00 90.56 89 ARG A O 1
ATOM 641 N N . PHE A 1 90 ? 0.753 1.381 -9.599 1.00 92.19 90 PHE A N 1
ATOM 642 C CA . PHE A 1 90 ? -0.144 0.239 -9.584 1.00 92.19 90 PHE A CA 1
ATOM 643 C C . PHE A 1 90 ? -0.848 0.114 -10.934 1.00 92.19 90 PHE A C 1
ATOM 645 O O . PHE A 1 90 ? -1.297 1.109 -11.511 1.00 92.19 90 PHE A O 1
ATOM 652 N N . SER A 1 91 ? -0.988 -1.115 -11.416 1.00 90.25 91 SER A N 1
ATOM 653 C CA . SER A 1 91 ? -1.792 -1.409 -12.593 1.00 90.25 91 SER A CA 1
ATOM 654 C C . SER A 1 91 ? -3.284 -1.240 -12.272 1.00 90.25 91 SER A C 1
ATOM 656 O O . SER A 1 91 ? -3.786 -1.867 -11.334 1.00 90.25 91 SER A O 1
ATOM 658 N N . PRO A 1 92 ? -4.041 -0.450 -13.057 1.00 84.12 92 PRO A N 1
ATOM 659 C CA . PRO A 1 92 ? -5.454 -0.183 -12.788 1.00 84.12 92 PRO A CA 1
ATOM 660 C C . PRO A 1 92 ? -6.354 -1.419 -12.930 1.00 84.12 92 PRO A C 1
ATOM 662 O O . PRO A 1 92 ? -7.501 -1.401 -12.492 1.00 84.12 92 PRO A O 1
ATOM 665 N N . ILE A 1 93 ? -5.843 -2.492 -13.539 1.00 79.69 93 ILE A N 1
ATOM 666 C CA . ILE A 1 93 ? -6.572 -3.741 -13.782 1.00 79.69 93 ILE A CA 1
ATOM 667 C C . ILE A 1 93 ? -6.207 -4.867 -12.800 1.00 79.69 93 ILE A C 1
ATOM 669 O O . ILE A 1 93 ? -6.864 -5.903 -12.822 1.00 79.69 93 ILE A O 1
ATOM 673 N N . ALA A 1 94 ? -5.187 -4.688 -11.948 1.00 67.44 94 ALA A N 1
ATOM 674 C CA . ALA A 1 94 ? -4.613 -5.763 -11.127 1.00 67.44 94 ALA A CA 1
ATOM 675 C C . ALA A 1 94 ? -4.412 -5.369 -9.647 1.00 67.44 94 ALA A C 1
ATOM 677 O O . ALA A 1 94 ? -3.422 -5.729 -9.018 1.00 67.44 94 ALA A O 1
ATOM 678 N N . ALA A 1 95 ? -5.375 -4.639 -9.079 1.00 68.69 95 ALA A N 1
ATOM 679 C CA . ALA A 1 95 ? -5.261 -4.012 -7.761 1.00 68.69 95 ALA A CA 1
ATOM 680 C C . ALA A 1 95 ? -5.016 -4.980 -6.584 1.00 68.69 95 ALA A C 1
ATOM 682 O O . ALA A 1 95 ? -4.402 -4.580 -5.608 1.00 68.69 95 ALA A O 1
ATOM 683 N N . LEU A 1 96 ? -5.477 -6.233 -6.636 1.00 84.25 96 LEU A N 1
ATOM 684 C CA . LEU A 1 96 ? -5.233 -7.222 -5.578 1.00 84.25 96 LEU A CA 1
ATOM 685 C C . LEU A 1 96 ? -5.120 -8.612 -6.205 1.00 84.25 96 LEU A C 1
ATOM 687 O O . LEU A 1 96 ? -5.993 -9.010 -6.976 1.00 84.25 96 LEU A O 1
ATOM 691 N N . SER A 1 97 ? -4.061 -9.354 -5.889 1.00 79.44 97 SER A N 1
ATOM 692 C CA . SER A 1 97 ? -3.791 -10.659 -6.516 1.00 79.44 97 SER A CA 1
ATOM 693 C C . SER A 1 97 ? -4.632 -11.814 -5.955 1.00 79.44 97 SER A C 1
ATOM 695 O O . SER A 1 97 ? -4.598 -12.925 -6.482 1.00 79.44 97 SER A O 1
ATOM 697 N N . GLY A 1 98 ? -5.381 -11.557 -4.879 1.00 80.38 98 GLY A N 1
ATOM 698 C CA . GLY A 1 98 ? -6.130 -12.562 -4.128 1.00 80.38 98 GLY A CA 1
ATOM 699 C C . GLY A 1 98 ? -5.372 -13.141 -2.931 1.00 80.38 98 GLY A C 1
ATOM 700 O O . GLY A 1 98 ? -5.981 -13.863 -2.147 1.00 80.38 98 GLY A O 1
ATOM 701 N N . PHE A 1 99 ? -4.092 -12.800 -2.741 1.00 86.12 99 PHE A N 1
ATOM 702 C CA . PHE A 1 99 ? -3.387 -13.075 -1.489 1.00 86.12 99 PHE A CA 1
ATOM 703 C C . PHE A 1 99 ? -3.626 -11.938 -0.486 1.00 86.12 99 PHE A C 1
ATOM 705 O O . PHE A 1 99 ? -3.237 -10.789 -0.714 1.00 86.12 99 PHE A O 1
ATOM 712 N N . TYR A 1 100 ? -4.292 -12.267 0.618 1.00 92.00 100 TYR A N 1
ATOM 713 C CA . TYR A 1 100 ? -4.467 -11.389 1.768 1.00 92.00 100 TYR A CA 1
ATOM 714 C C . TYR A 1 100 ? -4.604 -12.215 3.051 1.00 92.00 100 TYR A C 1
ATOM 716 O O . TYR A 1 100 ? -5.134 -13.329 3.031 1.00 92.00 100 TYR A O 1
ATOM 724 N N . ALA A 1 101 ? -4.143 -11.662 4.170 1.00 94.38 101 ALA A N 1
ATOM 725 C CA . ALA A 1 101 ? -4.231 -12.283 5.490 1.00 94.38 101 ALA A CA 1
ATOM 726 C C . ALA A 1 101 ? -4.570 -11.243 6.566 1.00 94.38 101 ALA A C 1
ATOM 728 O O . ALA A 1 101 ? -4.386 -10.043 6.366 1.00 94.38 101 ALA A O 1
ATOM 729 N N . GLY A 1 102 ? -5.103 -11.705 7.701 1.00 93.62 102 GLY A N 1
ATOM 730 C CA . GLY A 1 102 ? -5.433 -10.851 8.851 1.00 93.62 102 GLY A CA 1
ATOM 731 C C . GLY A 1 102 ? -6.704 -10.011 8.714 1.00 93.62 102 GLY A C 1
ATOM 732 O O . GLY A 1 102 ? -7.099 -9.349 9.669 1.00 93.62 102 GLY A O 1
ATOM 733 N N . ILE A 1 103 ? -7.361 -10.054 7.554 1.00 93.44 103 ILE A N 1
ATOM 734 C CA . ILE A 1 103 ? -8.617 -9.354 7.278 1.00 93.44 103 ILE A CA 1
ATOM 735 C C . ILE A 1 103 ? -9.639 -10.306 6.657 1.00 93.44 103 ILE A C 1
ATOM 737 O O . ILE A 1 103 ? -9.290 -11.216 5.905 1.00 93.44 103 ILE A O 1
ATOM 741 N N . ASP A 1 104 ? -10.910 -10.078 6.968 1.00 91.31 104 ASP A N 1
ATOM 742 C CA . ASP A 1 104 ? -12.053 -10.837 6.469 1.00 91.31 104 ASP A CA 1
ATOM 743 C C . ASP A 1 104 ? -13.111 -9.912 5.832 1.00 91.31 104 ASP A C 1
ATOM 745 O O . ASP A 1 104 ? -12.925 -8.694 5.710 1.00 91.31 104 ASP A O 1
ATOM 749 N N . GLY A 1 105 ? -14.230 -10.513 5.419 1.00 89.62 105 GLY A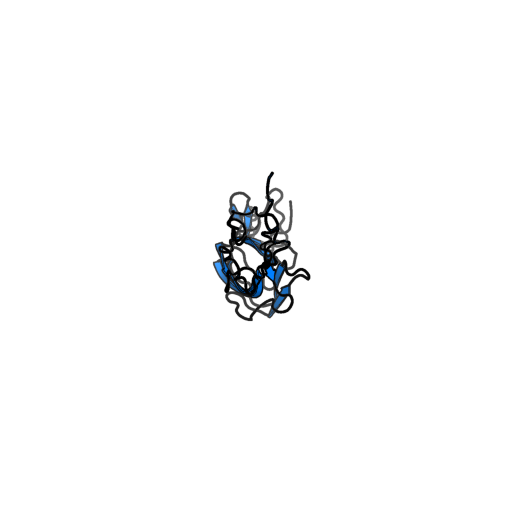 N 1
ATOM 750 C CA . GLY A 1 105 ? -15.336 -9.824 4.760 1.00 89.62 105 GLY A CA 1
ATOM 751 C C . GLY A 1 105 ? -15.185 -9.757 3.239 1.00 89.62 105 GLY A C 1
ATOM 752 O O . GLY A 1 105 ? -14.353 -10.437 2.638 1.00 89.62 105 GLY A O 1
ATOM 753 N N . ALA A 1 106 ? -16.036 -8.953 2.598 1.00 92.38 106 ALA A N 1
ATOM 754 C CA . ALA A 1 106 ? -15.905 -8.678 1.172 1.00 92.38 106 ALA A CA 1
ATOM 755 C C . ALA A 1 106 ? -14.887 -7.549 0.962 1.00 92.38 106 ALA A C 1
ATOM 757 O O . ALA A 1 106 ? -15.063 -6.450 1.492 1.00 92.38 106 ALA A O 1
ATOM 758 N N . LEU A 1 107 ? -13.843 -7.819 0.178 1.00 93.25 107 LEU A N 1
ATOM 759 C CA . LEU A 1 107 ? -12.790 -6.856 -0.136 1.00 93.25 107 LEU A CA 1
ATOM 760 C C . LEU A 1 107 ? -12.998 -6.279 -1.537 1.00 93.25 107 LEU A C 1
ATOM 762 O O . LEU A 1 107 ? -13.167 -7.013 -2.510 1.00 93.25 107 LEU A O 1
ATOM 766 N N . PHE A 1 108 ? -12.960 -4.955 -1.634 1.00 92.69 108 PHE A N 1
ATOM 767 C CA . PHE A 1 108 ? -13.076 -4.213 -2.883 1.00 92.69 108 PHE A CA 1
ATOM 768 C C . PHE A 1 108 ? -11.776 -3.460 -3.120 1.00 92.69 108 PHE A C 1
ATOM 770 O O . PHE A 1 108 ? -11.489 -2.480 -2.433 1.00 92.69 108 PHE A O 1
ATOM 777 N N . ALA A 1 109 ? -10.991 -3.931 -4.082 1.00 93.38 109 ALA A N 1
ATOM 778 C CA . ALA A 1 109 ? -9.753 -3.279 -4.466 1.00 93.38 109 ALA A CA 1
ATOM 779 C C . ALA A 1 109 ? -9.998 -2.251 -5.579 1.00 93.38 109 ALA A C 1
ATOM 781 O O . ALA A 1 109 ? -10.794 -2.485 -6.491 1.00 93.38 109 ALA A O 1
ATOM 782 N N . GLY A 1 110 ? -9.308 -1.119 -5.508 1.00 93.38 110 GLY A N 1
ATOM 783 C CA . GLY A 1 110 ? -9.351 -0.064 -6.514 1.00 93.38 110 GLY A CA 1
ATOM 784 C C . GLY A 1 110 ? -7.977 0.561 -6.707 1.00 93.38 110 GLY A C 1
ATOM 785 O O . GLY A 1 110 ? -7.129 0.502 -5.823 1.00 93.38 110 GLY A O 1
ATOM 786 N N . VAL A 1 111 ? -7.751 1.158 -7.871 1.00 95.00 111 VAL A N 1
ATOM 787 C CA . VAL A 1 111 ? -6.524 1.898 -8.189 1.00 95.00 111 VAL A CA 1
ATOM 788 C C . VAL A 1 111 ? -6.920 3.219 -8.841 1.00 95.00 111 VAL A C 1
ATOM 790 O O . VAL A 1 111 ? -7.875 3.275 -9.620 1.00 95.00 111 VAL A O 1
ATOM 793 N N . SER A 1 112 ? -6.222 4.297 -8.491 1.00 93.75 112 SER A N 1
ATOM 794 C CA . SER A 1 112 ? -6.433 5.618 -9.081 1.00 93.75 112 SER A CA 1
ATOM 795 C C . SER A 1 112 ? -6.122 5.615 -10.581 1.00 93.75 112 SER A C 1
ATOM 797 O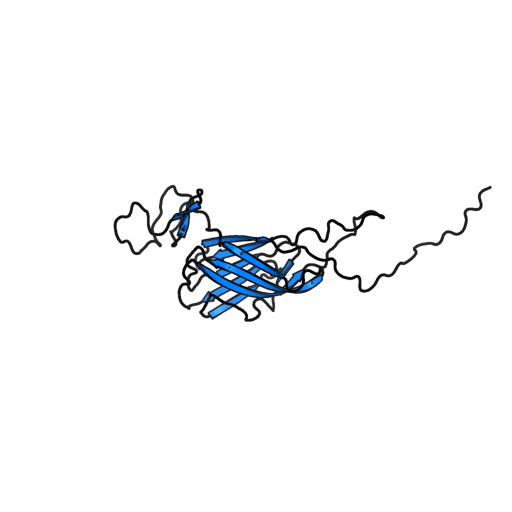 O . SER A 1 112 ? -5.317 4.825 -11.069 1.00 93.75 112 SER A O 1
ATOM 799 N N . ALA A 1 113 ? -6.740 6.525 -11.340 1.00 90.62 113 ALA A N 1
ATOM 800 C CA . ALA A 1 113 ? -6.577 6.574 -12.797 1.00 90.62 113 ALA A CA 1
ATOM 801 C C . ALA A 1 113 ? -5.117 6.780 -13.251 1.00 90.62 113 ALA A C 1
ATOM 803 O O . ALA A 1 113 ? -4.743 6.358 -14.342 1.00 90.62 113 ALA A O 1
ATOM 804 N N . ASP A 1 114 ? -4.296 7.423 -12.419 1.00 88.94 114 ASP A N 1
ATOM 805 C CA . ASP A 1 114 ? -2.870 7.653 -12.653 1.00 88.94 114 ASP A CA 1
ATOM 806 C C . ASP A 1 114 ? -1.965 6.529 -12.121 1.00 88.94 114 ASP A C 1
ATOM 808 O O . ASP A 1 114 ? -0.749 6.622 -12.286 1.00 88.94 114 ASP A O 1
ATOM 812 N N . GLY A 1 115 ? -2.533 5.501 -11.477 1.00 90.69 115 GLY A N 1
ATOM 813 C CA . GLY A 1 115 ? -1.821 4.387 -10.850 1.00 90.69 115 GLY A CA 1
ATOM 814 C C . GLY A 1 115 ? -1.042 4.754 -9.584 1.00 90.69 115 GLY A C 1
ATOM 815 O O . GLY A 1 115 ? -0.267 3.936 -9.096 1.00 90.69 115 GLY A O 1
ATOM 816 N N . ALA A 1 116 ? -1.174 5.972 -9.053 1.00 91.62 116 ALA A N 1
ATOM 817 C CA . ALA A 1 116 ? -0.389 6.425 -7.905 1.00 91.62 116 ALA A CA 1
ATOM 818 C C . ALA A 1 116 ? -0.899 5.883 -6.561 1.00 91.62 116 ALA A C 1
ATOM 820 O O . ALA A 1 116 ? -0.152 5.863 -5.587 1.00 91.62 116 ALA A O 1
ATOM 821 N N . THR A 1 117 ? -2.163 5.472 -6.465 1.00 94.50 117 THR A N 1
ATOM 822 C CA . THR A 1 117 ? -2.763 4.990 -5.214 1.00 94.50 117 THR A CA 1
ATOM 823 C C . THR A 1 117 ? -3.576 3.731 -5.460 1.00 94.50 117 THR A C 1
ATOM 825 O O . THR A 1 117 ? -4.402 3.697 -6.370 1.00 94.50 117 THR A O 1
ATOM 828 N N . ALA A 1 118 ? -3.368 2.718 -4.625 1.00 95.50 118 ALA A N 1
ATOM 829 C CA . ALA A 1 118 ? -4.223 1.547 -4.525 1.00 95.50 118 ALA A CA 1
ATOM 830 C C . ALA A 1 118 ? -5.018 1.592 -3.218 1.00 95.50 118 ALA A C 1
ATOM 832 O O . ALA A 1 118 ? -4.540 2.092 -2.199 1.00 95.50 118 ALA A O 1
ATOM 833 N N . THR A 1 119 ? -6.239 1.076 -3.241 1.00 95.44 119 THR A N 1
ATOM 834 C CA . THR A 1 119 ? -7.108 0.990 -2.071 1.00 95.44 119 THR A CA 1
ATOM 835 C C . THR A 1 119 ? -7.687 -0.407 -1.939 1.00 95.44 119 THR A C 1
ATOM 837 O O . THR A 1 119 ? -7.988 -1.061 -2.935 1.00 95.44 119 THR A O 1
ATOM 840 N N . VAL A 1 120 ? -7.859 -0.862 -0.701 1.00 95.38 120 VAL A N 1
ATOM 841 C CA . VAL A 1 120 ? -8.572 -2.092 -0.350 1.00 95.38 120 VAL A CA 1
ATOM 842 C C . VAL A 1 120 ? -9.638 -1.720 0.666 1.00 95.38 120 VAL A C 1
ATOM 844 O O . VAL A 1 120 ? -9.349 -1.486 1.840 1.00 95.38 120 VAL A O 1
ATOM 847 N N . ARG A 1 121 ? -10.882 -1.623 0.202 1.00 94.94 121 ARG A N 1
ATOM 848 C CA . ARG A 1 121 ? -12.037 -1.306 1.040 1.00 94.94 121 ARG A CA 1
ATOM 849 C C . ARG A 1 121 ? -12.686 -2.581 1.555 1.00 94.94 121 ARG A C 1
ATOM 851 O O . ARG A 1 121 ? -13.037 -3.462 0.768 1.00 94.94 121 ARG A O 1
ATOM 858 N N . ARG A 1 122 ? -12.906 -2.644 2.864 1.00 93.69 122 ARG A N 1
ATOM 859 C CA . ARG A 1 122 ? -13.672 -3.710 3.510 1.00 93.69 122 ARG A CA 1
ATOM 860 C C . ARG A 1 122 ? -15.164 -3.399 3.458 1.00 93.69 122 ARG A C 1
ATOM 862 O O . ARG A 1 122 ? -15.584 -2.239 3.494 1.00 93.69 122 ARG A O 1
ATOM 869 N N . ARG A 1 123 ? -15.977 -4.443 3.328 1.00 91.62 123 ARG A N 1
ATOM 870 C CA . ARG A 1 123 ? -17.432 -4.370 3.466 1.00 91.62 123 ARG A CA 1
ATOM 871 C C . ARG A 1 123 ? -17.926 -5.594 4.229 1.00 91.62 123 ARG A C 1
ATOM 873 O O . ARG A 1 123 ? -18.072 -6.677 3.656 1.00 91.62 123 ARG A O 1
ATOM 880 N N . GLY A 1 124 ? -18.224 -5.391 5.506 1.00 86.38 124 GLY A N 1
ATOM 881 C CA . GLY A 1 124 ? -18.613 -6.460 6.424 1.00 86.38 124 GLY A CA 1
ATOM 882 C C . GLY A 1 124 ? -17.400 -7.227 6.956 1.00 86.38 124 GLY A C 1
ATOM 883 O O . GLY A 1 124 ? -16.272 -6.757 6.849 1.00 86.38 124 GLY A O 1
ATOM 884 N N . GLY A 1 125 ? -17.641 -8.412 7.521 1.00 88.69 125 GLY A N 1
ATOM 885 C CA . GLY A 1 125 ? -16.642 -9.114 8.335 1.00 88.69 125 GLY A CA 1
ATOM 886 C C . GLY A 1 125 ? -16.656 -8.639 9.790 1.00 88.69 125 GLY A C 1
ATOM 887 O O . GLY A 1 125 ? -17.473 -7.790 10.161 1.00 88.69 125 GLY A O 1
ATOM 888 N N . GLY A 1 126 ? -15.795 -9.227 10.616 1.00 89.75 126 GLY A N 1
ATOM 889 C CA . GLY A 1 126 ? -15.597 -8.793 11.998 1.00 89.75 126 GLY A CA 1
ATOM 890 C C . GLY A 1 126 ? -14.671 -7.582 12.089 1.00 89.75 126 GLY A C 1
ATOM 891 O O . GLY A 1 126 ? -13.826 -7.358 11.223 1.00 89.75 126 GLY A O 1
ATOM 892 N N . ASP A 1 127 ? -14.788 -6.798 13.155 1.00 89.00 127 ASP A N 1
ATOM 893 C CA . ASP A 1 127 ? -13.762 -5.802 13.454 1.00 89.00 127 ASP A CA 1
ATOM 894 C C . ASP A 1 127 ? -12.439 -6.511 13.769 1.00 89.00 127 ASP A C 1
ATOM 896 O O . ASP A 1 127 ? -12.398 -7.489 14.521 1.00 89.00 127 ASP A O 1
ATOM 900 N N . VAL A 1 128 ? -11.354 -6.036 13.160 1.00 88.88 128 VAL A N 1
ATOM 901 C CA . VAL A 1 128 ? -10.027 -6.635 13.311 1.00 88.88 128 VAL A CA 1
ATOM 902 C C . VAL A 1 128 ? -9.321 -5.928 14.466 1.00 88.88 128 VAL A C 1
ATOM 904 O O . VAL A 1 128 ? -9.090 -4.716 14.381 1.00 88.88 128 VAL A O 1
ATOM 907 N N . PRO A 1 129 ? -8.989 -6.641 15.556 1.00 86.06 129 PRO A N 1
ATOM 908 C CA . PRO A 1 129 ? -8.431 -6.012 16.738 1.00 86.06 129 PRO A CA 1
ATOM 909 C C . PRO A 1 129 ? -7.010 -5.483 16.478 1.00 86.06 129 PRO A C 1
ATOM 911 O O . PRO A 1 129 ? -6.301 -5.988 15.599 1.00 86.06 129 PRO A O 1
ATOM 914 N N . PRO A 1 130 ? -6.556 -4.503 17.275 1.00 84.12 130 PRO A N 1
ATOM 915 C CA . PRO A 1 130 ? -5.160 -4.083 17.317 1.00 84.12 130 PRO A CA 1
ATOM 916 C C . PRO A 1 130 ? -4.213 -5.258 17.589 1.00 84.12 130 PRO A C 1
ATOM 918 O O . PRO A 1 130 ? -4.559 -6.194 18.311 1.00 84.12 130 PRO A O 1
ATOM 921 N N . GLY A 1 131 ? -2.997 -5.188 17.053 1.00 85.25 131 GLY A N 1
ATOM 922 C CA . GLY A 1 131 ? -1.992 -6.246 17.145 1.00 85.25 131 GLY A CA 1
ATOM 923 C C . GLY A 1 131 ? -2.152 -7.347 16.095 1.00 85.25 131 GLY A C 1
ATOM 924 O O . GLY A 1 131 ? -1.435 -8.345 16.158 1.00 85.25 131 GLY A O 1
ATOM 925 N N . THR A 1 132 ? -3.064 -7.187 15.131 1.00 91.62 132 THR A N 1
ATOM 926 C CA . THR A 1 132 ? -3.269 -8.167 14.057 1.00 91.62 132 THR A CA 1
ATOM 927 C C . THR A 1 132 ? -2.314 -7.894 12.903 1.00 91.62 132 THR A C 1
ATOM 929 O O . THR A 1 132 ? -2.254 -6.774 12.400 1.00 91.62 132 THR A O 1
ATOM 932 N N . LEU A 1 133 ? -1.589 -8.925 12.461 1.00 95.00 133 LEU A N 1
ATOM 933 C CA . LEU A 1 133 ? -0.804 -8.877 11.229 1.00 95.00 133 LEU A CA 1
ATOM 934 C C . LEU A 1 133 ? -1.742 -8.923 10.019 1.00 95.00 133 LEU A C 1
ATOM 936 O O . LEU A 1 133 ? -2.461 -9.904 9.839 1.00 95.00 133 LEU A O 1
ATOM 940 N N . VAL A 1 134 ? -1.697 -7.882 9.196 1.00 95.50 134 VAL A N 1
ATOM 941 C CA . VAL A 1 134 ? -2.401 -7.768 7.920 1.00 95.50 134 VAL A CA 1
ATOM 942 C C . VAL A 1 134 ? -1.392 -7.885 6.789 1.00 95.50 134 VAL A C 1
ATOM 944 O O . VAL A 1 134 ? -0.358 -7.221 6.813 1.00 95.50 134 VAL A O 1
ATOM 947 N N . GLU A 1 135 ? -1.710 -8.695 5.782 1.00 96.31 135 GLU A N 1
ATOM 948 C CA . GLU A 1 135 ? -0.912 -8.828 4.561 1.00 96.31 135 GLU A CA 1
ATOM 949 C C . GLU A 1 135 ? -1.791 -8.584 3.335 1.00 96.31 135 GLU A C 1
ATOM 951 O O . GLU A 1 135 ? -2.919 -9.077 3.271 1.00 96.31 135 GLU A O 1
ATOM 956 N N . LEU A 1 136 ? -1.277 -7.822 2.369 1.00 95.00 136 LEU A N 1
ATOM 957 C CA . LEU A 1 136 ? -1.947 -7.467 1.119 1.00 95.00 136 LEU A CA 1
ATOM 958 C C . LEU A 1 136 ? -0.963 -7.593 -0.047 1.00 95.00 136 LEU A C 1
ATOM 960 O O . LEU A 1 136 ? 0.099 -6.971 -0.030 1.00 95.00 136 LEU A O 1
ATOM 964 N N . GLU A 1 137 ? -1.329 -8.344 -1.084 1.00 95.00 137 GLU A N 1
ATOM 965 C CA . GLU A 1 137 ? -0.541 -8.441 -2.317 1.00 95.00 137 GLU A CA 1
ATOM 966 C C . GLU A 1 137 ? -1.212 -7.678 -3.469 1.00 95.00 137 GLU A C 1
ATOM 968 O O . GLU A 1 137 ? -2.321 -8.002 -3.905 1.00 95.00 137 GLU A O 1
ATOM 973 N N . PHE A 1 138 ? -0.499 -6.687 -4.003 1.00 93.25 138 PHE A N 1
ATOM 974 C CA . PHE A 1 138 ? -0.899 -5.916 -5.177 1.00 93.25 138 PHE A CA 1
ATOM 975 C C . PHE A 1 138 ? -0.119 -6.425 -6.393 1.00 93.25 138 PHE A C 1
ATOM 977 O O . PHE A 1 138 ? 1.114 -6.488 -6.365 1.00 93.25 138 PHE A O 1
ATOM 984 N N . ALA A 1 139 ? -0.824 -6.782 -7.467 1.00 91.94 139 ALA A N 1
ATOM 985 C CA . ALA A 1 139 ? -0.212 -7.212 -8.720 1.00 91.94 139 ALA A CA 1
ATOM 986 C C . ALA A 1 139 ? -0.061 -6.040 -9.701 1.00 91.94 139 ALA A C 1
ATOM 988 O O . ALA A 1 139 ? -0.658 -4.975 -9.541 1.00 91.94 139 ALA A O 1
ATOM 989 N N . GLY A 1 140 ? 0.770 -6.229 -10.727 1.00 89.00 140 GLY A N 1
ATOM 990 C CA . GLY A 1 140 ? 1.023 -5.195 -11.728 1.00 89.00 140 GLY A CA 1
ATOM 991 C C . GLY A 1 140 ? 1.624 -3.922 -11.128 1.00 89.00 140 GLY A C 1
ATOM 992 O O . GLY A 1 140 ? 1.301 -2.817 -11.559 1.00 89.00 140 GLY A O 1
ATOM 993 N N . PHE A 1 141 ? 2.445 -4.060 -10.086 1.00 91.00 141 PHE A N 1
ATOM 994 C CA . PHE A 1 141 ? 3.215 -2.962 -9.529 1.00 91.00 141 PHE A CA 1
ATOM 995 C C . PHE A 1 141 ? 4.445 -2.749 -10.408 1.00 91.00 141 PHE A C 1
ATOM 997 O O . PHE A 1 141 ? 5.331 -3.603 -10.492 1.00 91.00 141 PHE A O 1
ATOM 1004 N N . THR A 1 142 ? 4.463 -1.627 -11.115 1.00 88.06 142 THR A N 1
ATOM 1005 C CA . THR A 1 142 ? 5.498 -1.292 -12.087 1.00 88.06 142 THR A CA 1
ATOM 1006 C C . THR A 1 142 ? 6.420 -0.238 -11.513 1.00 88.06 142 THR A C 1
ATOM 1008 O O . THR A 1 142 ? 5.971 0.803 -11.025 1.00 88.06 142 THR A O 1
ATOM 1011 N N . ASN A 1 143 ? 7.720 -0.468 -11.650 1.00 81.81 143 ASN A N 1
ATOM 1012 C CA . ASN A 1 143 ? 8.716 0.571 -11.467 1.00 81.81 143 ASN A CA 1
ATOM 1013 C C . ASN A 1 143 ? 8.977 1.255 -12.813 1.00 81.81 143 ASN A C 1
ATOM 1015 O O . ASN A 1 143 ? 9.293 0.600 -13.806 1.00 81.81 143 ASN A O 1
ATOM 1019 N N . SER A 1 144 ? 8.822 2.571 -12.858 1.00 69.38 144 SER A N 1
ATOM 1020 C CA . SER A 1 144 ? 8.969 3.384 -14.054 1.00 69.38 144 SER A CA 1
ATOM 1021 C C . SER A 1 144 ? 10.330 3.132 -14.714 1.00 69.38 144 SER A C 1
ATOM 1023 O O . SER A 1 144 ? 11.365 3.194 -14.049 1.00 69.38 144 SER A O 1
ATOM 1025 N N . PRO A 1 145 ? 10.372 2.909 -16.040 1.00 59.03 145 PRO A N 1
ATOM 1026 C CA . PRO A 1 145 ? 11.620 2.699 -16.769 1.00 59.03 145 PRO A CA 1
ATOM 1027 C C . PRO A 1 145 ? 12.462 3.977 -16.885 1.00 59.03 145 PRO A C 1
ATOM 1029 O O . PRO A 1 145 ? 13.521 3.956 -17.512 1.00 59.03 145 PRO A O 1
ATOM 1032 N N . VAL A 1 146 ? 12.000 5.110 -16.337 1.00 54.03 146 VAL A N 1
ATOM 1033 C CA . VAL A 1 146 ? 12.681 6.404 -16.436 1.00 54.03 146 VAL A CA 1
ATOM 1034 C C . VAL A 1 146 ? 13.883 6.446 -15.489 1.00 54.03 146 VAL A C 1
ATOM 1036 O O . VAL A 1 146 ? 13.932 7.195 -14.521 1.00 54.03 146 VAL A O 1
ATOM 1039 N N . SER A 1 147 ? 14.923 5.693 -15.837 1.00 47.75 147 SER A N 1
ATOM 1040 C CA . SER A 1 147 ? 16.300 6.084 -15.574 1.00 47.75 147 SER A CA 1
ATOM 1041 C C . SER A 1 147 ? 16.693 7.095 -16.656 1.00 47.75 147 SER A C 1
ATOM 1043 O O . SER A 1 147 ? 17.383 6.749 -17.619 1.00 47.75 147 SER A O 1
ATOM 1045 N N . SER A 1 148 ? 16.198 8.338 -16.602 1.00 46.44 148 SER A N 1
ATOM 1046 C CA . SER A 1 148 ? 16.638 9.342 -17.577 1.00 46.44 148 SER A CA 1
ATOM 1047 C C . SER A 1 148 ? 18.092 9.720 -17.281 1.00 46.44 148 SER A C 1
ATOM 1049 O O . SER A 1 148 ? 18.369 10.705 -16.605 1.00 46.44 148 SER A O 1
ATOM 1051 N N . CYS A 1 149 ? 19.040 8.962 -17.830 1.00 50.41 149 CYS A N 1
ATOM 1052 C CA . CYS A 1 149 ? 20.453 9.341 -17.872 1.00 50.41 149 CYS A CA 1
ATOM 1053 C C . CYS A 1 149 ? 20.723 10.441 -18.915 1.00 50.41 149 CYS A C 1
ATOM 1055 O O . CYS A 1 149 ? 21.875 10.728 -19.220 1.00 50.41 149 CYS A O 1
ATOM 1057 N N . ALA A 1 150 ? 19.678 11.058 -19.483 1.00 48.69 150 ALA A N 1
ATOM 1058 C CA . ALA A 1 150 ? 19.785 12.067 -20.536 1.00 48.69 150 ALA A CA 1
ATOM 1059 C C . ALA A 1 150 ? 20.640 13.283 -20.129 1.00 48.69 150 ALA A C 1
ATOM 1061 O O . ALA A 1 150 ? 21.141 13.993 -20.995 1.00 48.69 150 ALA A O 1
ATOM 1062 N N . SER A 1 151 ? 20.829 13.504 -18.826 1.00 49.69 151 SER A N 1
ATOM 1063 C CA . SER A 1 151 ? 21.645 14.577 -18.255 1.00 49.69 151 SER A CA 1
ATOM 1064 C C . SER A 1 151 ? 22.955 14.107 -17.605 1.00 49.69 151 SER A C 1
ATOM 1066 O O . SER A 1 151 ? 23.627 14.925 -16.981 1.00 49.69 151 SER A O 1
ATOM 1068 N N . VAL A 1 152 ? 23.332 12.824 -17.707 1.00 51.62 152 VAL A N 1
ATOM 1069 C CA . VAL A 1 152 ? 24.580 12.314 -17.109 1.00 51.62 152 VAL A CA 1
ATOM 1070 C C . VAL A 1 152 ? 25.749 12.577 -18.071 1.00 51.62 152 VAL A C 1
ATOM 1072 O O . VAL A 1 152 ? 25.721 12.084 -19.202 1.00 51.62 152 VAL A O 1
ATOM 1075 N N . PRO A 1 153 ? 26.774 13.354 -17.670 1.00 53.00 153 PRO A N 1
ATOM 1076 C CA . PRO A 1 153 ? 27.924 13.642 -18.520 1.00 53.00 153 PRO A CA 1
ATOM 1077 C C . PRO A 1 153 ? 28.684 12.369 -18.937 1.00 53.00 153 PRO A C 1
ATOM 1079 O O . PRO A 1 153 ? 28.743 11.406 -18.165 1.00 53.00 153 PRO A O 1
ATOM 1082 N N . PRO A 1 154 ? 29.342 12.363 -20.113 1.00 51.56 154 PRO A N 1
ATOM 1083 C CA . PRO A 1 154 ? 30.215 11.265 -20.520 1.00 51.56 154 PRO A CA 1
ATOM 1084 C C . PRO A 1 154 ? 31.279 10.977 -19.450 1.00 51.56 154 PRO A C 1
ATOM 1086 O O . PRO A 1 154 ? 31.980 11.885 -19.010 1.00 51.56 154 PRO A O 1
ATOM 1089 N N . GLY A 1 155 ? 31.408 9.713 -19.038 1.00 53.16 155 GLY A N 1
ATOM 1090 C CA . GLY A 1 155 ? 32.378 9.281 -18.021 1.00 53.16 155 GLY A CA 1
ATOM 1091 C C . GLY A 1 155 ? 31.835 9.197 -16.590 1.00 53.16 155 GLY A C 1
ATOM 1092 O O . GLY A 1 155 ? 32.558 8.740 -15.708 1.00 53.16 155 GLY A O 1
ATOM 1093 N N . GLN A 1 156 ? 30.573 9.569 -16.354 1.00 50.50 156 GLN A N 1
ATOM 1094 C CA . GLN A 1 156 ? 29.873 9.266 -15.104 1.00 50.50 156 GLN A CA 1
ATOM 1095 C C . GLN A 1 156 ? 28.966 8.045 -15.286 1.00 50.50 156 GLN A C 1
ATOM 1097 O O . GLN A 1 156 ? 28.264 7.907 -16.288 1.00 50.50 156 GLN A O 1
ATOM 1102 N N . THR A 1 157 ? 28.983 7.133 -14.316 1.00 49.34 1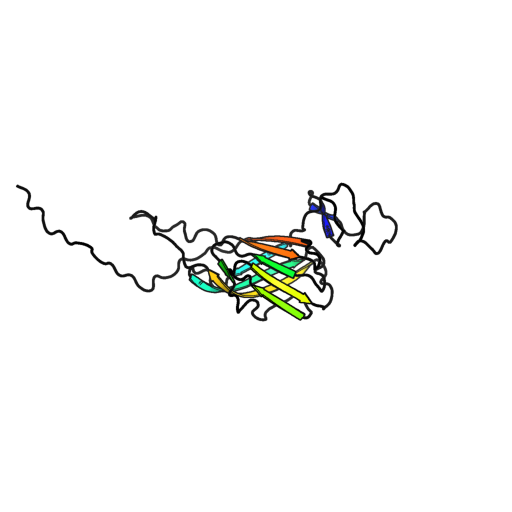57 THR A N 1
ATOM 1103 C CA . THR A 1 157 ? 27.972 6.078 -14.217 1.00 49.34 157 THR A CA 1
ATOM 1104 C C . THR A 1 157 ? 26.663 6.703 -13.738 1.00 49.34 157 THR A C 1
ATOM 1106 O O . THR A 1 157 ? 26.677 7.675 -12.983 1.00 49.34 157 THR A O 1
ATOM 1109 N N . CYS A 1 158 ? 25.514 6.151 -14.140 1.00 55.31 158 CYS A N 1
ATOM 1110 C CA . CYS A 1 158 ? 24.200 6.550 -13.618 1.00 55.31 158 CYS A CA 1
ATOM 1111 C C . CYS A 1 158 ? 24.006 6.106 -12.151 1.00 55.31 158 CYS A C 1
ATOM 1113 O O . CYS A 1 158 ? 22.967 5.565 -11.783 1.00 55.31 158 CYS A O 1
ATOM 1115 N N . ALA A 1 159 ? 25.018 6.315 -11.307 1.00 43.25 159 ALA A N 1
ATOM 1116 C CA . ALA A 1 159 ? 25.119 5.857 -9.927 1.00 43.25 159 ALA A CA 1
ATOM 1117 C C . ALA A 1 159 ? 24.177 6.593 -8.952 1.00 43.25 159 ALA A C 1
ATOM 1119 O O . ALA A 1 159 ? 24.297 6.418 -7.749 1.00 43.25 159 ALA A O 1
ATOM 1120 N N . GLY A 1 160 ? 23.233 7.393 -9.458 1.00 41.94 160 GLY A N 1
ATOM 1121 C CA . GLY A 1 160 ? 22.190 8.053 -8.667 1.00 41.94 160 GLY A CA 1
ATOM 1122 C C . GLY A 1 160 ? 20.757 7.744 -9.112 1.00 41.94 160 GLY A C 1
ATOM 1123 O O . GLY A 1 160 ? 19.833 8.336 -8.570 1.00 41.94 160 GLY A O 1
ATOM 1124 N N . LEU A 1 161 ? 20.553 6.864 -10.105 1.00 46.25 161 LEU A N 1
ATOM 1125 C CA . LEU A 1 161 ? 19.214 6.556 -10.645 1.00 46.25 161 LEU A CA 1
ATOM 1126 C C . LEU A 1 161 ? 18.675 5.179 -10.224 1.00 46.25 161 LEU A C 1
ATOM 1128 O O . LEU A 1 161 ? 17.473 4.954 -10.308 1.00 46.25 161 LEU A O 1
ATOM 1132 N N . GLY A 1 162 ? 19.535 4.288 -9.724 1.00 45.72 162 GLY A N 1
ATOM 1133 C CA . GLY A 1 162 ? 19.142 3.198 -8.825 1.00 45.72 162 GLY A CA 1
ATOM 1134 C C . GLY A 1 162 ? 19.521 3.623 -7.412 1.00 45.72 162 GLY A C 1
ATOM 1135 O O . GLY A 1 162 ? 20.622 3.320 -6.970 1.00 45.72 162 GLY A O 1
ATOM 1136 N N . GLY A 1 163 ? 18.712 4.482 -6.789 1.00 48.94 163 GLY A N 1
ATOM 1137 C CA . GLY A 1 163 ? 19.159 5.266 -5.629 1.00 48.94 163 GLY A CA 1
ATOM 1138 C C . GLY A 1 163 ? 18.415 4.963 -4.340 1.00 48.94 163 GLY A C 1
ATOM 1139 O O . GLY A 1 163 ? 19.014 4.548 -3.360 1.00 48.94 163 GLY A O 1
ATOM 1140 N N . GLU A 1 164 ? 17.099 5.114 -4.342 1.00 57.38 164 GLU A N 1
ATOM 1141 C CA . GLU A 1 164 ? 16.242 4.781 -3.209 1.00 57.38 164 GLU A CA 1
ATOM 1142 C C . GLU A 1 164 ? 14.944 4.252 -3.813 1.00 57.38 164 GLU A C 1
ATOM 1144 O O . GLU A 1 164 ? 14.406 4.870 -4.733 1.00 57.38 164 GLU A O 1
ATOM 1149 N N . GLY A 1 165 ? 14.416 3.124 -3.329 1.00 64.94 165 GLY A N 1
ATOM 1150 C CA . GLY A 1 165 ? 13.108 2.626 -3.771 1.00 64.94 165 GLY A CA 1
ATOM 1151 C C . GLY A 1 165 ? 11.965 3.606 -3.492 1.00 64.94 165 GLY A C 1
ATOM 1152 O O . GLY A 1 165 ? 10.828 3.357 -3.876 1.00 64.94 165 GLY A O 1
ATOM 1153 N N . GLY A 1 166 ? 12.253 4.733 -2.841 1.00 82.81 166 GLY A N 1
ATOM 1154 C CA . GLY A 1 166 ? 11.269 5.616 -2.261 1.00 82.81 166 GLY A CA 1
ATOM 1155 C C . GLY A 1 166 ? 10.610 4.931 -1.075 1.00 82.81 166 GLY A C 1
ATOM 1156 O O . GLY A 1 166 ? 11.138 3.996 -0.470 1.00 82.81 166 GLY A O 1
ATOM 1157 N N . SER A 1 167 ? 9.433 5.410 -0.717 1.00 90.00 167 SER A N 1
ATOM 1158 C CA . SER A 1 167 ? 8.633 4.776 0.315 1.00 90.00 167 SER A CA 1
ATOM 1159 C C . SER A 1 167 ? 7.172 4.801 -0.091 1.00 90.00 167 SER A C 1
ATOM 1161 O O . SER A 1 167 ? 6.703 5.785 -0.667 1.00 90.00 167 SER A O 1
ATOM 1163 N N . LEU A 1 168 ? 6.470 3.710 0.191 1.00 92.88 168 LEU A N 1
ATOM 1164 C CA . LEU A 1 168 ? 5.019 3.673 0.124 1.00 92.88 168 LEU A CA 1
ATOM 1165 C C . LEU A 1 168 ? 4.461 4.470 1.301 1.00 92.88 168 LEU A C 1
ATOM 1167 O O . LEU A 1 168 ? 4.974 4.369 2.415 1.00 92.88 168 LEU A O 1
ATOM 1171 N N . ARG A 1 169 ? 3.385 5.218 1.082 1.00 95.12 169 ARG A N 1
ATOM 1172 C CA . ARG A 1 169 ? 2.593 5.771 2.185 1.00 95.12 169 ARG A CA 1
ATOM 1173 C C . ARG A 1 169 ? 1.400 4.858 2.425 1.00 95.12 169 ARG A C 1
ATOM 1175 O O . ARG A 1 169 ? 0.570 4.701 1.533 1.00 95.12 169 ARG A O 1
ATOM 1182 N N . LEU A 1 170 ? 1.324 4.279 3.615 1.00 95.75 170 LEU A N 1
ATOM 1183 C CA . LEU A 1 170 ? 0.225 3.438 4.075 1.00 95.75 170 LEU A CA 1
ATOM 1184 C C . LEU A 1 170 ? -0.709 4.267 4.953 1.00 95.75 170 LEU A C 1
ATOM 1186 O O . LEU A 1 170 ? -0.242 4.945 5.867 1.00 95.75 170 LEU A O 1
ATOM 1190 N N . ARG A 1 171 ? -2.019 4.188 4.711 1.00 95.50 171 ARG A N 1
ATOM 1191 C CA . ARG A 1 171 ? -3.054 4.745 5.589 1.00 95.50 171 ARG A CA 1
ATOM 1192 C C . ARG A 1 171 ? -4.177 3.740 5.795 1.00 95.50 171 ARG A C 1
ATOM 1194 O O . ARG A 1 171 ? -4.604 3.083 4.851 1.00 95.50 171 ARG A O 1
ATOM 1201 N N . VAL A 1 172 ? -4.708 3.676 7.006 1.00 93.25 172 VAL A N 1
ATOM 1202 C CA . VAL A 1 172 ? -5.994 3.040 7.296 1.00 93.25 172 VAL A CA 1
ATOM 1203 C C . VAL A 1 172 ? -7.008 4.145 7.529 1.00 93.25 172 VAL A C 1
ATOM 1205 O O . VAL A 1 172 ? -6.832 4.981 8.414 1.00 93.25 172 VAL A O 1
ATOM 1208 N N . VAL A 1 173 ? -8.061 4.157 6.722 1.00 93.00 173 VAL A N 1
ATOM 1209 C CA . VAL A 1 173 ? -9.076 5.207 6.696 1.00 93.00 173 VAL A CA 1
ATOM 1210 C C . VAL A 1 173 ? -10.437 4.612 7.048 1.00 93.00 173 VAL A C 1
ATOM 1212 O O . VAL A 1 173 ? -10.830 3.581 6.506 1.00 93.00 173 VAL A O 1
ATOM 1215 N N . THR A 1 174 ? -11.174 5.230 7.967 1.00 88.44 174 THR A N 1
ATOM 1216 C CA . THR A 1 174 ? -12.539 4.801 8.314 1.00 88.44 174 THR A CA 1
ATOM 1217 C C . THR A 1 174 ? -13.536 5.194 7.220 1.00 88.44 174 THR A C 1
ATOM 1219 O O . THR A 1 174 ? -13.238 6.035 6.369 1.00 88.44 174 THR A O 1
ATOM 1222 N N . ALA A 1 175 ? -14.756 4.648 7.240 1.00 87.00 175 ALA A N 1
ATOM 1223 C CA . ALA A 1 175 ? -15.788 5.033 6.269 1.00 87.00 175 ALA A CA 1
ATOM 1224 C C . ALA A 1 175 ? -16.149 6.532 6.296 1.00 87.00 175 ALA A C 1
ATOM 1226 O O . ALA A 1 175 ? -16.658 7.059 5.306 1.00 87.00 175 ALA A O 1
ATOM 1227 N N . HIS A 1 176 ? -15.844 7.226 7.395 1.00 83.38 176 HIS A N 1
ATOM 1228 C CA . HIS A 1 176 ? -16.057 8.663 7.563 1.00 83.38 176 HIS A CA 1
ATOM 1229 C C . HIS A 1 176 ? -14.850 9.522 7.142 1.00 83.38 176 HIS A C 1
ATOM 1231 O O . HIS A 1 176 ? -14.895 10.744 7.262 1.00 83.38 176 HIS A O 1
ATOM 1237 N N . GLY A 1 177 ? -13.777 8.907 6.630 1.00 84.12 177 GLY A N 1
ATOM 1238 C CA . GLY A 1 177 ? -12.600 9.612 6.113 1.00 84.12 177 GLY A CA 1
ATOM 1239 C C . GLY A 1 177 ? -11.524 9.935 7.154 1.00 84.12 177 GLY A C 1
ATOM 1240 O O . GLY A 1 177 ? -10.562 10.632 6.827 1.00 84.12 177 GLY A O 1
ATOM 1241 N N . TYR A 1 178 ? -11.646 9.434 8.387 1.00 81.81 178 TYR A N 1
ATOM 1242 C CA . TYR A 1 178 ? -10.623 9.618 9.422 1.00 81.81 178 TYR A CA 1
ATOM 1243 C C . TYR A 1 178 ? -9.458 8.656 9.215 1.00 81.81 178 TYR A C 1
ATOM 1245 O O . TYR A 1 178 ? -9.672 7.481 8.932 1.00 81.81 178 TYR A O 1
ATOM 1253 N N . VAL A 1 179 ? -8.229 9.145 9.388 1.00 87.88 179 VAL A N 1
ATOM 1254 C CA . VAL A 1 179 ? -7.014 8.321 9.318 1.00 87.88 179 VAL A CA 1
ATOM 1255 C C . VAL A 1 179 ? -6.741 7.728 10.694 1.00 87.88 179 VAL A C 1
ATOM 1257 O O . VAL A 1 179 ? -6.368 8.458 11.609 1.00 87.88 179 VAL A O 1
ATOM 1260 N N . ALA A 1 180 ? -6.939 6.421 10.831 1.00 84.50 180 ALA A N 1
ATOM 1261 C CA . ALA A 1 180 ? -6.714 5.694 12.076 1.00 84.50 180 ALA A CA 1
ATOM 1262 C C . ALA A 1 180 ? -5.234 5.313 12.243 1.00 84.50 180 ALA A C 1
ATOM 1264 O O . ALA A 1 180 ? -4.626 5.603 13.273 1.00 84.50 180 ALA A O 1
ATOM 1265 N N . ASP A 1 181 ? -4.641 4.750 11.188 1.00 88.69 181 ASP A N 1
ATOM 1266 C CA . ASP A 1 181 ? -3.232 4.358 11.128 1.00 88.69 181 ASP A CA 1
ATOM 1267 C C . ASP A 1 181 ? -2.548 5.018 9.917 1.00 88.69 181 ASP A C 1
ATOM 1269 O O . ASP A 1 181 ? -3.145 5.119 8.844 1.00 88.69 181 ASP A O 1
ATOM 1273 N N . GLU A 1 182 ? -1.299 5.462 10.066 1.00 92.00 182 GLU A N 1
ATOM 1274 C CA . GLU A 1 182 ? -0.471 6.001 8.982 1.00 92.00 182 GLU A CA 1
ATOM 1275 C C . GLU A 1 182 ? 1.013 5.646 9.161 1.00 92.00 182 GLU A C 1
ATOM 1277 O O . GLU A 1 182 ? 1.585 5.848 10.233 1.00 92.00 182 GLU A O 1
ATOM 1282 N N . ASP A 1 183 ? 1.661 5.156 8.099 1.00 94.00 183 ASP A N 1
ATOM 1283 C CA . ASP A 1 183 ? 3.114 4.953 8.066 1.00 94.00 183 ASP A CA 1
ATOM 1284 C C . ASP A 1 183 ? 3.717 5.228 6.681 1.00 94.00 183 ASP A C 1
ATOM 1286 O O . ASP A 1 183 ? 3.032 5.296 5.658 1.00 94.00 183 ASP A O 1
ATOM 1290 N N . THR A 1 184 ? 5.036 5.380 6.660 1.00 92.31 184 THR A N 1
ATOM 1291 C CA . THR A 1 184 ? 5.871 5.426 5.464 1.00 92.31 184 THR A CA 1
ATOM 1292 C C . THR A 1 184 ? 6.763 4.188 5.446 1.00 92.31 184 THR A C 1
ATOM 1294 O O . THR A 1 184 ? 7.643 4.034 6.292 1.00 92.31 184 THR A O 1
ATOM 1297 N N . VAL A 1 185 ? 6.525 3.308 4.477 1.00 93.06 185 VAL A N 1
ATOM 1298 C CA . VAL A 1 185 ? 7.176 2.002 4.363 1.00 93.06 185 VAL A CA 1
ATOM 1299 C C . VAL A 1 185 ? 8.276 2.081 3.306 1.00 93.06 185 VAL A C 1
ATOM 1301 O O . VAL A 1 185 ? 7.961 2.307 2.133 1.00 93.06 185 VAL A O 1
ATOM 1304 N N . PRO A 1 186 ? 9.559 1.929 3.673 1.00 90.50 186 PRO A N 1
ATOM 1305 C CA . PRO A 1 186 ? 10.647 2.013 2.712 1.00 90.50 186 PRO A CA 1
ATOM 1306 C C . PRO A 1 186 ? 10.552 0.874 1.698 1.00 90.50 186 PRO A C 1
ATOM 1308 O O . PRO A 1 186 ? 10.343 -0.283 2.058 1.00 90.50 186 PRO A O 1
ATOM 1311 N N . LEU A 1 187 ? 10.739 1.209 0.425 1.00 85.94 187 LEU A N 1
ATOM 1312 C CA . LEU A 1 187 ? 10.961 0.219 -0.619 1.00 85.94 187 LEU A CA 1
ATOM 1313 C C . LEU A 1 187 ? 12.468 -0.028 -0.742 1.00 85.94 187 LEU A C 1
ATOM 1315 O O . LEU A 1 187 ? 13.276 0.899 -0.638 1.00 85.94 187 LEU A O 1
ATOM 1319 N N . GLY A 1 188 ? 12.843 -1.289 -0.963 1.00 78.94 188 GLY A N 1
ATOM 1320 C CA . GLY A 1 188 ? 14.234 -1.678 -1.190 1.00 78.94 188 GLY A CA 1
ATOM 1321 C C . GLY A 1 188 ? 14.870 -0.959 -2.386 1.00 78.94 188 GLY A C 1
ATOM 1322 O O . GLY A 1 188 ? 14.193 -0.333 -3.202 1.00 78.94 188 GLY A O 1
ATOM 1323 N N . ALA A 1 189 ? 16.196 -1.044 -2.495 1.00 76.69 189 ALA A N 1
ATOM 1324 C CA . ALA A 1 189 ? 16.920 -0.439 -3.607 1.00 76.69 189 ALA A CA 1
ATOM 1325 C C . ALA A 1 189 ? 16.448 -0.997 -4.961 1.00 76.69 189 ALA A C 1
ATOM 1327 O O . ALA A 1 189 ? 16.194 -2.191 -5.101 1.00 76.69 189 ALA A O 1
ATOM 1328 N N . VAL A 1 190 ? 16.366 -0.112 -5.955 1.00 74.31 190 VAL A N 1
ATOM 1329 C CA . VAL A 1 190 ? 16.017 -0.464 -7.334 1.00 74.31 190 VAL A CA 1
ATOM 1330 C C . VAL A 1 190 ? 17.274 -0.849 -8.097 1.00 74.31 190 VAL A C 1
ATOM 1332 O O . VAL A 1 190 ? 18.222 -0.067 -8.185 1.00 74.31 190 VAL A O 1
ATOM 1335 N N . GLU A 1 191 ? 17.254 -2.025 -8.707 1.00 79.12 191 GLU A N 1
ATOM 1336 C CA . GLU A 1 191 ? 18.288 -2.477 -9.622 1.00 79.12 191 GLU A CA 1
ATOM 1337 C C . GLU A 1 191 ? 18.091 -1.857 -11.017 1.00 79.12 191 GLU A C 1
ATOM 1339 O O . GLU A 1 191 ? 16.964 -1.782 -11.519 1.00 79.12 191 GLU A O 1
ATOM 1344 N N . PRO A 1 192 ? 19.168 -1.432 -11.699 1.00 71.56 192 PRO A N 1
ATOM 1345 C CA . PRO A 1 192 ? 19.070 -0.970 -13.076 1.00 71.56 192 PRO A CA 1
ATOM 1346 C C . PRO A 1 192 ? 18.512 -2.051 -14.012 1.00 71.56 192 PRO A C 1
ATOM 1348 O O . PRO A 1 192 ? 18.946 -3.205 -13.989 1.00 71.56 192 PRO A O 1
ATOM 1351 N N . GLY A 1 193 ? 17.595 -1.655 -14.896 1.00 69.62 193 GLY A N 1
ATOM 1352 C CA . GLY A 1 193 ? 17.119 -2.512 -15.979 1.00 69.62 193 GLY A CA 1
ATOM 1353 C C . GLY A 1 193 ? 18.240 -2.876 -16.958 1.00 69.62 193 GLY A C 1
ATOM 1354 O O . GLY A 1 193 ? 19.157 -2.090 -17.211 1.00 69.62 193 GLY A O 1
ATOM 1355 N N . ARG A 1 194 ? 18.171 -4.075 -17.551 1.00 68.94 194 ARG A N 1
ATOM 1356 C CA . ARG A 1 194 ? 19.106 -4.476 -18.614 1.00 68.94 194 ARG A CA 1
ATOM 1357 C C . ARG A 1 194 ? 18.774 -3.747 -19.917 1.00 68.94 194 ARG A C 1
ATOM 1359 O O . ARG A 1 194 ? 17.624 -3.710 -20.346 1.00 68.94 194 ARG A O 1
ATOM 1366 N N . LEU A 1 195 ? 19.798 -3.219 -20.588 1.00 62.94 195 LEU A N 1
ATOM 1367 C CA . LEU A 1 195 ? 19.657 -2.678 -21.939 1.00 62.94 195 LEU A CA 1
ATOM 1368 C C . LEU A 1 195 ? 19.469 -3.835 -22.929 1.00 62.94 195 LEU A C 1
ATOM 1370 O O . LEU A 1 195 ? 20.407 -4.582 -23.197 1.00 62.94 195 LEU A O 1
ATOM 1374 N N . ASN A 1 196 ? 18.264 -3.976 -23.482 1.00 51.50 196 ASN A N 1
ATOM 1375 C CA . ASN A 1 196 ? 17.961 -5.029 -24.460 1.00 51.50 196 ASN A CA 1
ATOM 1376 C C . ASN A 1 196 ? 18.525 -4.729 -25.860 1.00 51.50 196 ASN A C 1
ATOM 1378 O O . ASN A 1 196 ? 18.735 -5.647 -26.648 1.00 51.50 196 ASN A O 1
ATOM 1382 N N . HIS A 1 197 ? 18.776 -3.456 -26.185 1.00 48.19 197 HIS A N 1
ATOM 1383 C CA . HIS A 1 197 ? 19.342 -3.055 -27.470 1.00 48.19 197 HIS A CA 1
ATOM 1384 C C . HIS A 1 197 ? 20.106 -1.734 -27.344 1.00 48.19 197 HIS A C 1
ATOM 1386 O O . HIS A 1 197 ? 19.535 -0.714 -26.959 1.00 48.19 197 HIS A O 1
ATOM 1392 N N . THR A 1 198 ? 21.381 -1.738 -27.731 1.00 52.34 198 THR A N 1
ATOM 1393 C CA 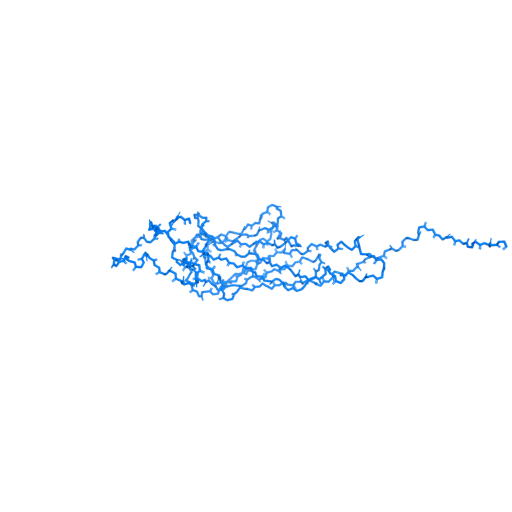. THR A 1 198 ? 22.214 -0.533 -27.802 1.00 52.34 198 THR A CA 1
ATOM 1394 C C . THR A 1 198 ? 22.687 -0.371 -29.237 1.00 52.34 198 THR A C 1
ATOM 1396 O O . THR A 1 198 ? 23.452 -1.193 -29.734 1.00 52.34 198 THR A O 1
ATOM 1399 N N . SER A 1 199 ? 22.250 0.689 -29.918 1.00 56.72 199 SER A N 1
ATOM 1400 C CA . SER A 1 199 ? 22.793 1.051 -31.230 1.00 56.72 199 SER A CA 1
ATOM 1401 C C . SER A 1 199 ? 23.587 2.341 -31.124 1.00 56.72 199 SER A C 1
ATOM 1403 O O . SER A 1 199 ? 23.028 3.386 -30.792 1.00 56.72 199 SER A O 1
ATOM 1405 N N . VAL A 1 200 ? 24.873 2.285 -31.456 1.00 61.53 200 VAL A N 1
ATOM 1406 C CA . VAL A 1 200 ? 25.706 3.476 -31.622 1.00 61.53 200 VAL A CA 1
ATOM 1407 C C . VAL A 1 200 ? 25.582 3.930 -33.073 1.00 61.53 200 VAL A C 1
ATOM 1409 O O . VAL A 1 200 ? 25.980 3.209 -33.986 1.00 61.53 200 VAL A O 1
ATOM 1412 N N . ARG A 1 201 ? 25.018 5.120 -33.302 1.00 55.34 201 ARG A N 1
ATOM 1413 C CA . ARG A 1 201 ? 25.091 5.790 -34.606 1.00 55.34 201 ARG A CA 1
ATOM 1414 C C . ARG A 1 201 ? 26.204 6.828 -34.554 1.00 55.34 201 ARG A C 1
ATOM 1416 O O . ARG A 1 201 ? 26.085 7.823 -33.849 1.00 55.34 201 ARG A O 1
ATOM 1423 N N . LEU A 1 202 ? 27.279 6.587 -35.298 1.00 58.91 202 LEU A N 1
ATOM 1424 C CA . LEU A 1 202 ? 28.335 7.576 -35.500 1.00 58.91 202 LEU A CA 1
ATOM 1425 C C . LEU A 1 202 ? 27.778 8.695 -36.394 1.00 58.91 202 LEU A C 1
ATOM 1427 O O . LEU A 1 202 ? 27.370 8.432 -37.523 1.00 58.91 202 LEU A O 1
ATOM 1431 N N . SER A 1 203 ? 27.730 9.930 -35.890 1.00 58.56 203 SER A N 1
ATOM 1432 C CA . SER A 1 203 ? 27.197 11.102 -36.610 1.00 58.56 203 SER A CA 1
ATOM 1433 C C . SER A 1 203 ? 28.223 11.808 -37.505 1.00 58.56 203 SER A C 1
ATOM 1435 O O . SER A 1 203 ? 27.925 12.844 -38.093 1.00 58.56 203 SER A O 1
ATOM 1437 N N . GLY A 1 204 ? 29.414 11.238 -37.662 1.00 55.62 204 GLY A N 1
ATOM 1438 C CA . GLY A 1 204 ? 30.432 11.742 -38.572 1.00 55.62 204 GLY A CA 1
ATOM 1439 C C . GLY A 1 204 ? 31.778 11.107 -38.271 1.00 55.62 204 GLY A C 1
ATOM 1440 O O . GLY A 1 204 ? 32.250 11.147 -37.140 1.00 55.62 204 GLY A O 1
ATOM 1441 N N . LEU A 1 205 ? 32.393 10.508 -39.286 1.00 56.44 205 LEU A N 1
ATOM 1442 C CA . LEU A 1 205 ? 33.820 10.217 -39.278 1.00 56.44 205 LEU A CA 1
ATOM 1443 C C . LEU A 1 205 ? 34.483 11.393 -39.997 1.00 56.44 205 LEU A C 1
ATOM 1445 O O . LEU A 1 205 ? 34.336 11.515 -41.211 1.00 56.44 205 LEU A O 1
ATOM 1449 N N . SER A 1 206 ? 35.163 12.286 -39.274 1.00 62.38 206 SER A N 1
ATOM 1450 C CA . SER A 1 206 ? 36.098 13.206 -39.921 1.00 62.38 206 SER A CA 1
ATOM 1451 C C . SER A 1 206 ? 37.438 12.489 -40.070 1.00 62.38 206 SER A C 1
ATOM 1453 O O . SER A 1 206 ? 38.097 12.139 -39.093 1.00 62.38 206 SER A O 1
ATOM 1455 N N . ALA A 1 207 ? 37.827 12.215 -41.313 1.00 59.00 207 ALA A N 1
ATOM 1456 C CA . ALA A 1 207 ? 39.175 11.769 -41.625 1.00 59.00 207 ALA A CA 1
ATOM 1457 C C . ALA A 1 207 ? 40.077 13.004 -41.774 1.00 59.00 207 ALA A C 1
ATOM 1459 O O . ALA A 1 207 ? 39.767 13.878 -42.574 1.00 59.00 207 ALA A O 1
ATOM 1460 N N . GLY A 1 208 ? 41.158 13.051 -40.988 1.00 54.09 208 GLY A N 1
ATOM 1461 C CA . GLY A 1 208 ? 42.397 13.792 -41.259 1.00 54.09 208 GLY A CA 1
ATOM 1462 C C . GLY A 1 208 ? 42.287 15.292 -41.549 1.00 54.09 208 GLY A C 1
ATOM 1463 O O . GLY A 1 208 ? 42.034 15.705 -42.673 1.00 54.09 208 GLY A O 1
ATOM 1464 N N . HIS A 1 209 ? 42.627 16.119 -40.559 1.00 55.50 209 HIS A N 1
ATOM 1465 C CA . HIS A 1 209 ? 43.199 17.435 -40.838 1.00 55.50 209 HIS A CA 1
ATOM 1466 C C . HIS A 1 209 ? 44.667 17.214 -41.229 1.00 55.50 209 HIS A C 1
ATOM 1468 O O . HIS A 1 209 ? 45.502 16.975 -40.357 1.00 55.50 209 HIS A O 1
ATOM 1474 N N . GLU A 1 210 ? 44.980 17.224 -42.526 1.00 54.09 210 GLU A N 1
ATOM 1475 C CA . GLU A 1 210 ? 46.358 17.453 -42.969 1.00 54.09 210 GLU A CA 1
ATOM 1476 C C . GLU A 1 210 ? 46.685 18.916 -42.651 1.00 54.09 210 GLU A C 1
ATOM 1478 O O . GLU A 1 210 ? 46.163 19.839 -43.279 1.00 54.09 210 GLU A O 1
ATOM 1483 N N . GLY A 1 211 ? 47.456 19.121 -41.582 1.00 53.78 211 GLY A N 1
ATOM 1484 C CA . GLY A 1 211 ? 47.992 20.431 -41.232 1.00 53.78 211 GLY A CA 1
ATOM 1485 C C . GLY A 1 211 ? 49.057 20.880 -42.243 1.00 53.78 211 GLY A C 1
ATOM 1486 O O . GLY A 1 211 ? 49.684 20.021 -42.868 1.00 53.78 211 GLY A O 1
ATOM 1487 N N . PRO A 1 212 ? 49.250 22.199 -42.420 1.00 55.88 212 PRO A N 1
ATOM 1488 C CA . PRO A 1 212 ? 50.336 22.751 -43.227 1.00 55.88 212 PRO A CA 1
ATOM 1489 C C . PRO A 1 212 ? 51.720 22.530 -42.600 1.00 55.88 212 PRO A C 1
ATOM 1491 O O . PRO A 1 212 ? 51.812 22.450 -41.352 1.00 55.88 212 PRO A O 1
#

Radius of gyration: 23.98 Å; chains: 1; bounding box: 71×36×78 Å